Protein AF-A0A9D1BZD0-F1 (afdb_monomer_lite)

Sequence (191 aa):
ASKIAPLILDLYQYIDDYISELQQVVENSIDGKIFTYPEPMKEHFNDQSYVTNLEFLPDQGVLPAKVLRLMVDKLNLQATVFDRLKTVYKQISRADEWTHYKVNLSAGGFSFLSEKSYDLFSRMDIFMGLDEDILICRGQVQSLTKSGNEIFPYRIGVMFELLTVEQQRKITLFEQRRELKDAMLSVALPF

Radius of gyration: 25.01 Å; chains: 1; bounding box: 67×40×68 Å

pLDDT: mean 86.72, std 8.17, range [46.53, 96.25]

Structure (mmCIF, N/CA/C/O backbone):
data_AF-A0A9D1BZD0-F1
#
_entry.id   AF-A0A9D1BZD0-F1
#
loop_
_atom_site.group_PDB
_atom_site.id
_atom_site.type_symbol
_atom_site.label_atom_id
_atom_site.label_alt_id
_atom_site.label_comp_id
_atom_site.label_asym_id
_atom_site.label_entity_id
_atom_site.label_seq_id
_atom_site.pdbx_PDB_ins_code
_atom_site.Cartn_x
_atom_site.Cartn_y
_atom_site.Cartn_z
_atom_site.occupancy
_atom_site.B_iso_or_equiv
_atom_site.auth_seq_id
_atom_site.auth_comp_id
_atom_site.auth_asym_id
_atom_site.auth_atom_id
_atom_site.pdbx_PDB_model_num
ATOM 1 N N . ALA A 1 1 ? -16.761 -13.121 37.594 1.00 49.75 1 ALA A N 1
ATOM 2 C CA . ALA A 1 1 ? -15.838 -11.974 37.725 1.00 49.75 1 ALA A CA 1
ATOM 3 C C . ALA A 1 1 ? -16.224 -10.928 36.685 1.00 49.75 1 ALA A C 1
ATOM 5 O O . ALA A 1 1 ? -16.569 -11.321 35.577 1.00 49.75 1 ALA A O 1
ATOM 6 N N . SER A 1 2 ? -16.255 -9.641 37.043 1.00 59.00 2 SER A N 1
ATOM 7 C CA . SER A 1 2 ? -16.609 -8.562 36.107 1.00 59.00 2 SER A CA 1
ATOM 8 C C . SER A 1 2 ? -15.605 -8.517 34.949 1.00 59.00 2 SER A C 1
ATOM 10 O O . SER A 1 2 ? -14.413 -8.341 35.185 1.00 59.00 2 SER A O 1
ATOM 12 N N . LYS A 1 3 ? -16.078 -8.689 33.709 1.00 78.44 3 LYS A N 1
ATOM 13 C CA . LYS A 1 3 ? -15.263 -8.626 32.480 1.00 78.44 3 LYS A CA 1
ATOM 14 C C . LYS A 1 3 ? -15.066 -7.192 31.954 1.00 78.44 3 LYS A C 1
ATOM 16 O O . LYS A 1 3 ? -14.554 -7.001 30.860 1.00 78.44 3 LYS A O 1
ATOM 21 N N . ILE A 1 4 ? -15.441 -6.183 32.745 1.00 83.38 4 ILE A N 1
ATOM 22 C CA . ILE A 1 4 ? -15.346 -4.764 32.371 1.00 83.38 4 ILE A CA 1
ATOM 23 C C . ILE A 1 4 ? -13.888 -4.298 32.279 1.00 83.38 4 ILE A C 1
ATOM 25 O O . ILE A 1 4 ? -13.544 -3.572 31.357 1.00 83.38 4 ILE A O 1
ATOM 29 N N . ALA A 1 5 ? -13.024 -4.711 33.213 1.00 86.06 5 ALA A N 1
ATOM 30 C CA . ALA A 1 5 ? -11.613 -4.324 33.173 1.00 86.06 5 ALA A CA 1
ATOM 31 C C . ALA A 1 5 ? -10.888 -4.873 31.923 1.00 86.06 5 ALA A C 1
ATOM 33 O O . ALA A 1 5 ? -10.265 -4.068 31.236 1.00 86.06 5 ALA A O 1
ATOM 34 N N . PRO A 1 6 ? -11.027 -6.170 31.565 1.00 88.81 6 PRO A N 1
ATOM 35 C CA . PRO A 1 6 ? -10.557 -6.685 30.278 1.00 88.81 6 PRO A CA 1
ATOM 36 C C . PRO A 1 6 ? -11.089 -5.901 29.073 1.00 88.81 6 PRO A C 1
ATOM 38 O O . PRO A 1 6 ? -10.296 -5.474 28.250 1.00 88.81 6 PRO A O 1
ATOM 41 N N . LEU A 1 7 ? -12.398 -5.607 29.028 1.00 89.75 7 LEU A N 1
ATOM 42 C CA . LEU A 1 7 ? -12.991 -4.820 27.938 1.00 89.75 7 LEU A CA 1
ATOM 43 C C . LEU A 1 7 ? -12.287 -3.472 27.762 1.00 89.75 7 LEU A C 1
ATOM 45 O O . LEU A 1 7 ? -11.947 -3.097 26.645 1.00 89.75 7 LEU A O 1
ATOM 49 N N . ILE A 1 8 ? -12.095 -2.730 28.857 1.00 90.00 8 ILE A N 1
ATOM 50 C CA . ILE A 1 8 ? -11.474 -1.403 28.809 1.00 90.00 8 ILE A CA 1
ATOM 51 C C . ILE A 1 8 ? -10.028 -1.510 28.318 1.00 90.00 8 ILE A C 1
ATOM 53 O O . ILE A 1 8 ? -9.630 -0.724 27.465 1.00 90.00 8 ILE A O 1
ATOM 57 N N . LEU A 1 9 ? -9.259 -2.472 28.835 1.00 91.69 9 LEU A N 1
ATOM 58 C CA . LEU A 1 9 ? -7.870 -2.687 28.422 1.00 91.69 9 LEU A CA 1
ATOM 59 C C . LEU A 1 9 ? -7.773 -3.013 26.929 1.00 91.69 9 LEU A C 1
ATOM 61 O O . LEU A 1 9 ? -7.001 -2.371 26.223 1.00 91.69 9 LEU A O 1
ATOM 65 N N . ASP A 1 10 ? -8.602 -3.935 26.442 1.00 91.50 10 ASP A N 1
ATOM 66 C CA . ASP A 1 10 ? -8.583 -4.336 25.036 1.00 91.50 10 ASP A CA 1
ATOM 67 C C . ASP A 1 10 ? -9.089 -3.217 24.114 1.00 91.50 10 ASP A C 1
ATOM 69 O O . ASP A 1 10 ? -8.589 -3.066 23.002 1.00 91.50 10 ASP A O 1
ATOM 73 N N . LEU A 1 11 ? -10.027 -2.380 24.576 1.00 92.94 11 LEU A N 1
ATOM 74 C CA . LEU A 1 11 ? -10.457 -1.187 23.841 1.00 92.94 11 LEU A CA 1
ATOM 75 C C . LEU A 1 11 ? -9.309 -0.182 23.678 1.00 92.94 11 LEU A C 1
ATOM 77 O O . LEU A 1 11 ? -9.129 0.362 22.590 1.00 92.94 11 LEU A O 1
ATOM 81 N N . TYR A 1 12 ? -8.536 0.068 24.741 1.00 93.81 12 TYR A N 1
ATOM 82 C CA . TYR A 1 12 ? -7.353 0.931 24.663 1.00 93.81 12 TYR A CA 1
ATOM 83 C C . TYR A 1 12 ? -6.297 0.349 23.729 1.00 93.81 12 TYR A C 1
ATOM 85 O O . TYR A 1 12 ? -5.806 1.075 22.872 1.00 93.81 12 TYR A O 1
ATOM 93 N N . GLN A 1 13 ? -6.024 -0.954 23.827 1.00 94.00 13 GLN A N 1
ATOM 94 C CA . GLN A 1 13 ? -5.083 -1.618 22.928 1.00 94.00 13 GLN A CA 1
ATOM 95 C C . GLN A 1 13 ? -5.509 -1.471 21.463 1.00 94.00 13 GLN A C 1
ATOM 97 O O . GLN A 1 13 ? -4.697 -1.105 20.623 1.00 94.00 13 GLN A O 1
ATOM 102 N N . TYR A 1 14 ? -6.796 -1.665 21.158 1.00 93.75 14 TYR A N 1
ATOM 103 C CA . TYR A 1 14 ? -7.327 -1.458 19.808 1.00 93.75 14 TYR A CA 1
ATOM 104 C C . TYR A 1 14 ? -7.108 -0.028 19.299 1.00 93.75 14 TYR A C 1
ATOM 106 O O . TYR A 1 14 ? -6.782 0.174 18.129 1.00 93.75 14 TYR A O 1
ATOM 114 N N . ILE A 1 15 ? -7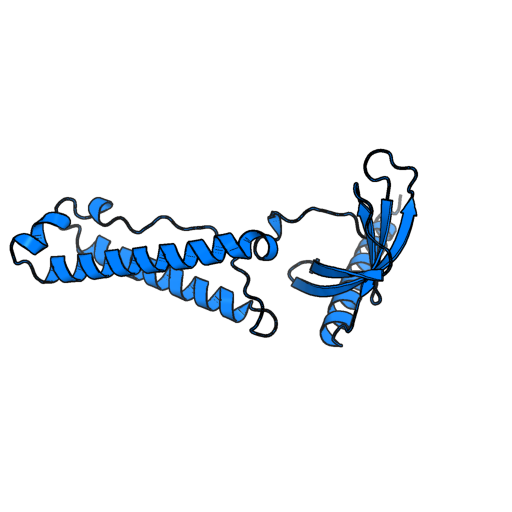.306 0.973 20.161 1.00 93.88 15 ILE A N 1
ATOM 115 C CA . ILE A 1 15 ? -7.075 2.380 19.816 1.00 93.88 15 ILE A CA 1
ATOM 116 C C . ILE A 1 15 ? -5.590 2.619 19.536 1.00 93.88 15 ILE A C 1
ATOM 118 O O . ILE A 1 15 ? -5.265 3.217 18.510 1.00 93.88 15 ILE A O 1
ATOM 122 N N . ASP A 1 16 ? -4.708 2.136 20.409 1.00 95.31 16 ASP A N 1
ATOM 123 C CA . ASP A 1 16 ? -3.259 2.275 20.253 1.00 95.31 16 ASP A CA 1
ATOM 124 C C . ASP A 1 16 ? -2.779 1.600 18.964 1.00 95.31 16 ASP A C 1
ATOM 126 O O . ASP A 1 16 ? -2.041 2.207 18.192 1.00 95.31 16 ASP A O 1
ATOM 130 N N . ASP A 1 17 ? -3.298 0.413 18.650 1.00 93.38 17 ASP A N 1
ATOM 131 C CA . ASP A 1 17 ? -2.982 -0.310 17.420 1.00 93.38 17 ASP A CA 1
ATOM 132 C C . ASP A 1 17 ? -3.390 0.473 16.158 1.00 93.38 17 ASP A C 1
ATOM 134 O O . ASP A 1 17 ? -2.675 0.443 15.154 1.00 93.38 17 ASP A O 1
ATOM 138 N N . TYR A 1 18 ? -4.537 1.167 16.169 1.00 93.81 18 TYR A N 1
ATOM 139 C CA . TYR A 1 18 ? -4.934 2.046 15.059 1.00 93.81 18 TYR A CA 1
ATOM 140 C C . TYR A 1 18 ? -4.072 3.309 14.985 1.00 93.81 18 TYR A C 1
ATOM 142 O O . TYR A 1 18 ? -3.758 3.768 13.886 1.00 93.81 18 TYR A O 1
ATOM 150 N N . ILE A 1 19 ? -3.686 3.883 16.127 1.00 93.38 19 ILE A N 1
ATOM 151 C CA . ILE A 1 19 ? -2.806 5.058 16.173 1.00 93.38 19 ILE A CA 1
ATOM 152 C C . ILE A 1 19 ? -1.431 4.708 15.604 1.00 93.38 19 ILE A C 1
ATOM 154 O O . ILE A 1 19 ? -0.940 5.437 14.742 1.00 93.38 19 ILE A O 1
ATOM 158 N N . SER A 1 20 ? -0.836 3.595 16.037 1.00 93.75 20 SER A N 1
ATOM 159 C CA . SER A 1 20 ? 0.455 3.125 15.530 1.00 93.75 20 SER A CA 1
ATOM 160 C C . SER A 1 20 ? 0.407 2.864 14.030 1.00 93.75 20 SER A C 1
ATOM 162 O O . SER A 1 20 ? 1.307 3.274 13.302 1.00 93.75 20 SER A O 1
ATOM 164 N N . GLU A 1 21 ? -0.674 2.259 13.539 1.00 92.69 21 GLU A N 1
ATOM 165 C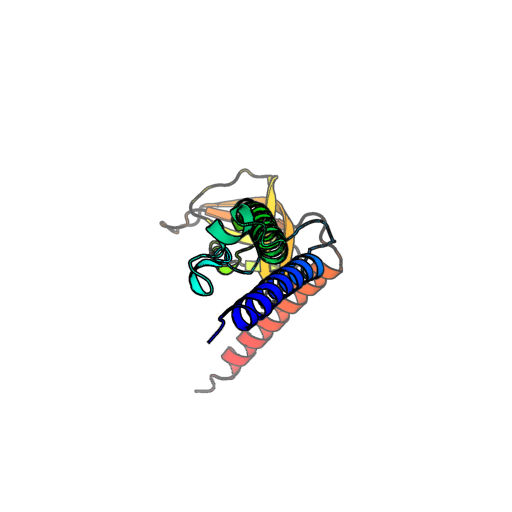 CA . GLU A 1 21 ? -0.834 2.031 12.107 1.00 92.69 21 GLU A CA 1
ATOM 166 C C . GLU A 1 21 ? -0.959 3.345 11.318 1.00 92.69 21 GLU A C 1
ATOM 168 O O . GLU A 1 21 ? -0.321 3.520 10.282 1.00 92.69 21 GLU A O 1
ATOM 173 N N . LEU A 1 22 ? -1.733 4.316 11.812 1.00 91.56 22 LEU A N 1
ATOM 174 C CA . LEU A 1 22 ? -1.834 5.635 11.181 1.00 91.56 22 LEU A CA 1
ATOM 175 C C . LEU A 1 22 ? -0.493 6.375 11.170 1.00 91.56 22 LEU A C 1
ATOM 177 O O . LEU A 1 22 ? -0.173 7.038 10.184 1.00 91.56 22 LEU A O 1
ATOM 181 N N . GLN A 1 23 ? 0.294 6.257 12.241 1.00 90.88 23 GLN A N 1
ATOM 182 C CA . GLN A 1 23 ? 1.650 6.800 12.294 1.00 90.88 23 GLN A CA 1
ATOM 183 C C . GLN A 1 23 ? 2.532 6.153 11.228 1.00 90.88 23 GLN A C 1
ATOM 185 O O . GLN A 1 23 ? 3.150 6.876 10.454 1.00 90.88 23 GLN A O 1
ATOM 190 N N . GLN A 1 24 ? 2.494 4.826 11.096 1.00 87.88 24 GLN A N 1
ATOM 191 C CA . GLN A 1 24 ? 3.224 4.098 10.058 1.00 87.88 24 GLN A CA 1
ATOM 192 C C . GLN A 1 24 ? 2.811 4.535 8.643 1.00 87.88 24 GLN A C 1
ATOM 194 O O . GLN A 1 24 ? 3.670 4.727 7.786 1.00 87.88 24 GLN A O 1
ATOM 199 N N . VAL A 1 25 ? 1.515 4.745 8.386 1.00 88.75 25 VAL A N 1
ATOM 200 C CA . VAL A 1 25 ? 1.014 5.257 7.093 1.00 88.75 25 VAL A CA 1
ATOM 201 C C . VAL A 1 25 ? 1.577 6.648 6.782 1.00 88.75 25 VAL A C 1
ATOM 203 O O . VAL A 1 25 ? 1.887 6.948 5.629 1.00 88.75 25 VAL A O 1
ATOM 206 N N . VAL A 1 26 ? 1.709 7.510 7.794 1.00 87.00 26 VAL A N 1
ATOM 207 C CA . VAL A 1 26 ? 2.276 8.858 7.639 1.00 87.00 26 VAL A CA 1
ATOM 208 C C . VAL A 1 26 ? 3.794 8.807 7.466 1.00 87.00 26 VAL A C 1
ATOM 210 O O . VAL A 1 26 ? 4.320 9.467 6.572 1.00 87.00 26 VAL A O 1
ATOM 213 N N . GLU A 1 27 ? 4.497 8.021 8.277 1.00 82.88 27 GLU A N 1
ATOM 214 C CA . GLU A 1 27 ? 5.956 7.864 8.222 1.00 82.88 27 GLU A CA 1
ATOM 215 C C . GLU A 1 27 ? 6.414 7.246 6.899 1.00 82.88 27 GLU A C 1
ATOM 217 O O . GLU A 1 27 ? 7.378 7.717 6.299 1.00 82.88 27 GLU A O 1
ATOM 222 N N . ASN A 1 28 ? 5.668 6.260 6.400 1.00 77.56 28 ASN A N 1
ATOM 223 C CA . ASN A 1 28 ? 5.930 5.606 5.119 1.00 77.56 28 ASN A CA 1
ATOM 224 C C . ASN A 1 28 ? 5.258 6.317 3.939 1.00 77.56 28 ASN A C 1
ATOM 226 O O . ASN A 1 28 ? 5.244 5.796 2.819 1.00 77.56 28 ASN A O 1
ATOM 230 N N . SER A 1 29 ? 4.672 7.496 4.166 1.00 82.81 29 SER A N 1
ATOM 231 C CA . SER A 1 29 ? 4.112 8.280 3.074 1.00 82.81 29 SER A CA 1
ATOM 232 C C . SER A 1 29 ? 5.228 8.797 2.171 1.00 82.81 29 SER A C 1
ATOM 234 O O . SER A 1 29 ? 6.261 9.296 2.616 1.00 82.81 29 SER A O 1
ATOM 236 N N . ILE A 1 30 ? 5.008 8.703 0.866 1.00 73.88 30 ILE A N 1
ATOM 237 C CA . ILE A 1 30 ? 5.985 9.144 -0.123 1.00 73.88 30 ILE A CA 1
ATOM 238 C C . ILE A 1 30 ? 5.713 10.618 -0.424 1.00 73.88 30 ILE A C 1
ATOM 240 O O . ILE A 1 30 ? 4.613 10.999 -0.847 1.00 73.88 30 ILE A O 1
ATOM 244 N N . ASP A 1 31 ? 6.711 11.453 -0.118 1.00 71.88 31 ASP A N 1
ATOM 245 C CA . ASP A 1 31 ? 6.683 12.920 -0.188 1.00 71.88 31 ASP A CA 1
ATOM 246 C C . ASP A 1 31 ? 5.508 13.580 0.566 1.00 71.88 31 ASP A C 1
ATOM 248 O O . ASP A 1 31 ? 5.085 14.688 0.219 1.00 71.88 31 ASP A O 1
ATOM 252 N N . GLY A 1 32 ? 4.924 12.897 1.561 1.00 73.69 32 GLY A N 1
ATOM 253 C CA . GLY A 1 32 ? 3.730 13.367 2.279 1.00 73.69 32 GLY A CA 1
ATOM 254 C C . GLY A 1 32 ? 2.462 13.445 1.418 1.00 73.69 32 GLY A C 1
ATOM 255 O O . GLY A 1 32 ? 1.501 14.118 1.795 1.00 73.69 32 GLY A O 1
ATOM 256 N N . LYS A 1 33 ? 2.466 12.821 0.233 1.00 77.75 33 LYS A N 1
ATOM 257 C CA . LYS A 1 33 ? 1.386 12.923 -0.766 1.00 77.75 33 LYS A CA 1
ATOM 258 C C . LYS A 1 33 ? 0.781 11.581 -1.134 1.00 77.75 33 LYS A C 1
ATOM 260 O O . LYS A 1 33 ? -0.401 11.526 -1.464 1.00 77.75 33 LYS A O 1
ATOM 265 N N . ILE A 1 34 ? 1.586 10.523 -1.118 1.00 80.56 34 ILE A N 1
ATOM 266 C CA . ILE A 1 34 ? 1.138 9.175 -1.454 1.00 80.56 34 ILE A CA 1
ATOM 267 C C . ILE A 1 34 ? 1.182 8.342 -0.183 1.00 80.56 34 ILE A C 1
ATOM 269 O O . ILE A 1 34 ? 2.251 8.094 0.367 1.00 80.56 34 ILE A O 1
ATOM 273 N N . PHE A 1 35 ? 0.006 7.928 0.271 1.00 85.69 35 PHE A N 1
ATOM 274 C CA . PHE A 1 35 ? -0.159 7.114 1.465 1.00 85.69 35 PHE A CA 1
ATOM 275 C C . PHE A 1 35 ? -0.327 5.658 1.057 1.00 85.69 35 PHE A C 1
ATOM 277 O O . PHE A 1 35 ? -1.151 5.340 0.195 1.00 85.69 35 PHE A O 1
ATOM 284 N N . THR A 1 36 ? 0.465 4.789 1.673 1.00 83.62 36 THR A N 1
ATOM 285 C CA . THR A 1 36 ? 0.345 3.341 1.527 1.00 83.62 36 THR A CA 1
ATOM 286 C C . THR A 1 36 ? -0.184 2.763 2.832 1.00 83.62 36 THR A C 1
ATOM 288 O O . THR A 1 36 ? 0.186 3.210 3.914 1.00 83.62 36 THR A O 1
ATOM 291 N N . TYR A 1 37 ? -1.092 1.799 2.722 1.00 88.69 37 TYR A N 1
ATOM 292 C CA . TYR A 1 37 ? -1.752 1.134 3.843 1.00 88.69 37 TYR A CA 1
ATOM 293 C C . TYR A 1 37 ? -1.350 -0.349 3.858 1.00 88.69 37 TYR A C 1
ATOM 295 O O . TYR A 1 37 ? -2.053 -1.170 3.260 1.00 88.69 37 TYR A O 1
ATOM 303 N N . PRO A 1 38 ? -0.190 -0.689 4.448 1.00 77.19 38 PRO A N 1
ATOM 304 C CA . PRO A 1 38 ? 0.393 -2.026 4.328 1.00 77.19 38 PRO A CA 1
ATOM 305 C C . PRO A 1 38 ? -0.335 -3.079 5.174 1.00 77.19 38 PRO A C 1
ATOM 307 O O . PRO A 1 38 ? -0.387 -4.246 4.792 1.00 77.19 38 PRO A O 1
ATOM 310 N N . GLU A 1 39 ? -0.916 -2.676 6.305 1.00 85.44 39 GLU A N 1
ATOM 311 C CA . GLU A 1 39 ? -1.545 -3.599 7.247 1.00 85.44 39 GLU A CA 1
ATOM 312 C C . GLU A 1 39 ? -2.936 -4.061 6.773 1.00 85.44 39 GLU A C 1
ATOM 314 O O . GLU A 1 39 ? -3.739 -3.250 6.279 1.00 85.44 39 GLU A O 1
ATOM 319 N N . PRO A 1 40 ? -3.285 -5.348 6.969 1.00 84.81 40 PRO A N 1
ATOM 320 C CA . PRO A 1 40 ? -4.596 -5.873 6.612 1.00 84.81 40 PRO A CA 1
ATOM 321 C C . PRO A 1 40 ? -5.722 -5.201 7.412 1.00 84.81 40 PRO A C 1
ATOM 323 O O . PRO A 1 40 ? -5.510 -4.540 8.430 1.00 84.81 40 PRO A O 1
ATOM 326 N N . MET A 1 41 ? -6.957 -5.356 6.935 1.00 88.06 41 MET A N 1
ATOM 327 C CA . MET A 1 41 ? -8.139 -4.896 7.671 1.00 88.06 41 MET A CA 1
ATOM 328 C C . MET A 1 41 ? -8.253 -5.663 8.990 1.00 88.06 41 MET A C 1
ATOM 330 O O . MET A 1 41 ? -8.086 -6.885 9.013 1.00 88.06 41 MET A O 1
ATOM 334 N N . LYS A 1 42 ? -8.534 -4.939 10.072 1.00 88.06 42 LYS A N 1
ATOM 335 C CA . LYS A 1 42 ? -8.765 -5.518 11.399 1.00 88.06 42 LYS A CA 1
ATOM 336 C C . LYS A 1 42 ? -10.258 -5.756 11.583 1.00 88.06 42 LYS A C 1
ATOM 338 O O . LYS A 1 42 ? -11.084 -5.067 10.990 1.00 88.06 42 LYS A O 1
ATOM 343 N N . GLU A 1 43 ? -10.616 -6.733 12.408 1.00 89.88 43 GLU A N 1
ATOM 344 C CA . GLU A 1 43 ? -12.016 -6.903 12.791 1.00 89.88 43 GLU A CA 1
ATOM 345 C C . GLU A 1 43 ? -12.489 -5.700 13.617 1.00 89.88 43 GLU A C 1
ATOM 347 O O . GLU A 1 43 ? -11.714 -5.053 14.322 1.00 89.88 43 GLU A O 1
ATOM 352 N N . HIS A 1 44 ? -13.778 -5.379 13.530 1.00 91.19 44 HIS A N 1
ATOM 353 C CA . HIS A 1 44 ? -14.363 -4.360 14.392 1.00 91.19 44 HIS A CA 1
ATOM 354 C C . HIS A 1 44 ? -14.354 -4.818 15.852 1.00 91.19 44 HIS A C 1
ATOM 356 O O . HIS A 1 44 ? -14.579 -5.993 16.154 1.00 91.19 44 HIS A O 1
ATOM 362 N N . PHE A 1 45 ? -14.156 -3.870 16.768 1.00 92.25 45 PHE A N 1
ATOM 363 C CA . PHE A 1 45 ? -14.177 -4.165 18.191 1.00 92.25 45 PHE A CA 1
ATOM 364 C C . PHE A 1 45 ? -15.576 -4.637 18.603 1.00 92.25 45 PHE A C 1
ATOM 366 O O . PHE A 1 45 ? -16.567 -3.940 18.365 1.00 92.25 45 PHE A O 1
ATOM 373 N N . ASN A 1 46 ? -15.647 -5.811 19.232 1.00 89.88 46 ASN A N 1
ATOM 374 C CA . ASN A 1 46 ? -16.890 -6.421 19.690 1.00 89.88 46 ASN A CA 1
ATOM 375 C C . ASN A 1 46 ? -16.928 -6.487 21.222 1.00 89.88 46 ASN A C 1
ATOM 377 O O . ASN A 1 46 ? -16.375 -7.400 21.844 1.00 89.88 46 ASN A O 1
ATOM 381 N N . ASP A 1 47 ? -17.632 -5.539 21.831 1.00 86.94 47 ASP A N 1
ATOM 382 C CA . ASP A 1 47 ? -17.831 -5.433 23.275 1.00 86.94 47 ASP A CA 1
ATOM 383 C C . ASP A 1 47 ? -18.604 -6.624 23.870 1.00 86.94 47 ASP A C 1
ATOM 385 O O . ASP A 1 47 ? -18.361 -7.004 25.022 1.00 86.94 47 ASP A O 1
ATOM 389 N N . GLN A 1 48 ? -19.463 -7.280 23.079 1.00 86.75 48 GLN A N 1
ATOM 390 C CA . GLN A 1 48 ? -20.260 -8.433 23.520 1.00 86.75 48 GLN A CA 1
ATOM 391 C C . GLN A 1 48 ? -19.403 -9.665 23.838 1.00 86.75 48 GLN A C 1
ATOM 393 O O . GLN A 1 48 ? -19.824 -10.527 24.612 1.00 86.75 48 GLN A O 1
ATOM 398 N N . SER A 1 49 ? -18.180 -9.738 23.299 1.00 85.81 49 SER A N 1
ATOM 399 C CA . SER A 1 49 ? -17.218 -10.796 23.643 1.00 85.81 49 SER A CA 1
ATOM 400 C C . SER A 1 49 ? -16.765 -10.724 25.115 1.00 85.81 49 SER A C 1
ATOM 402 O O . SER A 1 49 ? -16.393 -11.738 25.722 1.00 85.81 49 SER A O 1
ATOM 404 N N . TYR A 1 50 ? -16.900 -9.546 25.735 1.00 86.00 50 TYR A N 1
ATOM 405 C CA . TYR A 1 50 ? -16.573 -9.296 27.135 1.00 86.00 50 TYR A CA 1
ATOM 406 C C . TYR A 1 50 ? -17.823 -9.162 28.004 1.00 86.00 50 TYR A C 1
ATOM 408 O O . TYR A 1 50 ? -17.932 -9.837 29.030 1.00 86.00 50 TYR A O 1
ATOM 416 N N . VAL A 1 51 ? -18.764 -8.295 27.623 1.00 84.50 51 VAL A N 1
ATOM 417 C CA . VAL A 1 51 ? -19.933 -7.943 28.440 1.00 84.50 51 VAL A CA 1
ATOM 418 C C . VAL A 1 51 ? -21.200 -8.070 27.597 1.00 84.50 51 VAL A C 1
ATOM 420 O O . VAL A 1 51 ? -21.554 -7.182 26.832 1.00 84.50 51 VAL A O 1
ATOM 423 N N . THR A 1 52 ? -21.925 -9.174 27.775 1.00 84.19 52 THR A N 1
ATOM 424 C CA . THR A 1 52 ? -23.075 -9.539 26.929 1.00 84.19 52 THR A CA 1
ATOM 425 C C . THR A 1 52 ? -24.297 -8.641 27.102 1.00 84.19 52 THR A C 1
ATOM 427 O O . THR A 1 52 ? -25.174 -8.640 26.251 1.00 84.19 52 THR A O 1
ATOM 430 N N . ASN A 1 53 ? -24.398 -7.905 28.211 1.00 83.31 53 ASN A N 1
ATOM 431 C CA . ASN A 1 53 ? -25.536 -7.036 28.508 1.00 83.31 53 ASN A CA 1
ATOM 432 C C . ASN A 1 53 ? -25.208 -5.543 28.389 1.00 83.31 53 ASN A C 1
ATOM 434 O O . ASN A 1 53 ? -26.042 -4.722 28.777 1.00 83.31 53 ASN A O 1
ATOM 438 N N . LEU A 1 54 ? -24.020 -5.180 27.884 1.00 83.50 54 LEU A N 1
ATOM 439 C CA . LEU A 1 54 ? -23.600 -3.779 27.794 1.00 83.50 54 LEU A CA 1
ATOM 440 C C . LEU A 1 54 ? -24.573 -2.945 26.957 1.00 83.50 54 LEU A C 1
ATOM 442 O O . LEU A 1 54 ? -24.752 -1.760 27.216 1.00 83.50 54 LEU A O 1
ATOM 446 N N . GLU A 1 55 ? -25.268 -3.577 26.016 1.00 84.50 55 GLU A N 1
ATOM 447 C CA . GLU A 1 55 ? -26.264 -2.921 25.184 1.00 84.50 55 GLU A CA 1
ATOM 448 C C . GLU A 1 55 ? -27.519 -2.450 25.940 1.00 84.50 55 GLU A C 1
ATOM 450 O O . GLU A 1 55 ? -28.123 -1.459 25.539 1.00 84.50 55 GLU A O 1
ATOM 455 N N . PHE A 1 56 ? -27.888 -3.095 27.050 1.00 87.25 56 PHE A N 1
ATOM 456 C CA . PHE A 1 56 ? -29.119 -2.784 27.796 1.00 87.25 56 PHE A CA 1
ATOM 457 C C . PHE A 1 56 ? -28.884 -1.857 28.994 1.00 87.25 56 PHE A C 1
ATOM 459 O O . PHE A 1 56 ? -29.799 -1.185 29.466 1.00 87.25 56 PHE A O 1
ATOM 466 N N . LEU A 1 57 ? -27.652 -1.812 29.508 1.00 85.12 57 LEU A N 1
ATOM 467 C CA . LEU A 1 57 ? -27.278 -0.988 30.661 1.00 85.12 57 LEU A CA 1
ATOM 468 C C . LEU A 1 57 ? -27.481 0.534 30.453 1.00 85.12 57 LEU A C 1
ATOM 470 O O . LEU A 1 57 ? -27.866 1.205 31.415 1.00 85.12 57 LEU A O 1
ATOM 474 N N . PRO A 1 58 ? -27.280 1.111 29.248 1.00 85.00 58 PRO A N 1
ATOM 475 C CA . PRO A 1 58 ?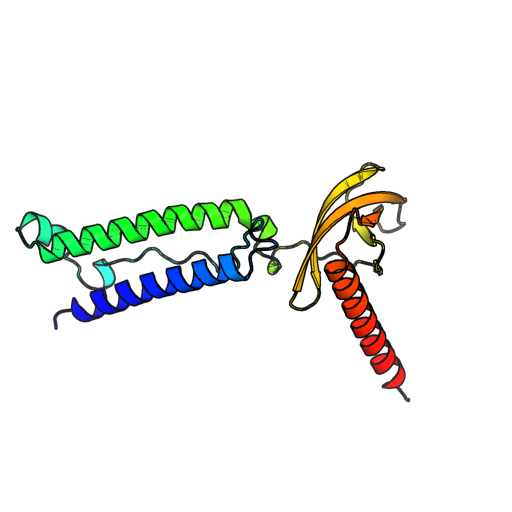 -27.565 2.521 28.985 1.00 85.00 58 PRO A CA 1
ATOM 476 C C . PRO A 1 58 ? -29.026 2.901 29.248 1.00 85.00 58 PRO A C 1
ATOM 478 O O . PRO A 1 58 ? -29.280 3.937 29.863 1.00 85.00 58 PRO A O 1
ATOM 481 N N . ASP A 1 59 ? -29.969 2.044 28.845 1.00 85.88 59 ASP A N 1
ATOM 482 C CA . ASP A 1 59 ? -31.412 2.273 29.008 1.00 85.88 59 ASP A CA 1
ATOM 483 C C . ASP A 1 59 ? -31.856 2.141 30.472 1.00 85.88 59 ASP A C 1
ATOM 485 O O . ASP A 1 59 ? -32.874 2.692 30.883 1.00 85.88 59 ASP A O 1
ATOM 489 N N . GLN A 1 60 ? -31.040 1.473 31.290 1.00 87.62 60 GLN A N 1
ATOM 490 C CA . GLN A 1 60 ? -31.204 1.373 32.741 1.00 87.62 60 GLN A CA 1
ATOM 491 C C . GLN A 1 60 ? -30.574 2.557 33.499 1.00 87.62 60 GLN A C 1
ATOM 493 O O . GLN A 1 60 ? -30.517 2.549 34.728 1.00 87.62 60 GLN A O 1
ATOM 498 N N . GLY A 1 61 ? -30.083 3.580 32.790 1.00 86.44 61 GLY A N 1
ATOM 499 C CA . GLY A 1 61 ? -29.487 4.777 33.390 1.00 86.44 61 GLY A CA 1
ATOM 500 C C . GLY A 1 61 ? -28.030 4.609 33.831 1.00 86.44 61 GLY A C 1
ATOM 501 O O . GLY A 1 61 ? -27.486 5.487 34.503 1.00 86.44 61 GLY A O 1
ATOM 502 N N . VAL A 1 62 ? -27.360 3.517 33.443 1.00 89.06 62 VAL A N 1
ATOM 503 C CA . VAL A 1 62 ? -25.945 3.295 33.766 1.00 89.06 62 VAL A CA 1
ATOM 504 C C . VAL A 1 62 ? -25.072 4.140 32.833 1.00 89.06 62 VAL A C 1
ATOM 506 O O . VAL A 1 62 ? -24.648 3.703 31.762 1.00 89.06 62 VAL A O 1
ATOM 509 N N . LEU A 1 63 ? -24.787 5.379 33.249 1.00 86.94 63 LEU A N 1
ATOM 510 C CA . LEU A 1 63 ? -24.011 6.350 32.465 1.00 86.94 63 LEU A CA 1
ATOM 511 C C . LEU A 1 63 ? -22.658 5.817 31.955 1.00 86.94 63 LEU A C 1
ATOM 513 O O . LEU A 1 63 ? -22.377 6.018 30.773 1.00 86.94 63 LEU A O 1
ATOM 517 N N . PRO A 1 64 ? -21.837 5.105 32.757 1.00 87.38 64 PRO A N 1
ATOM 518 C CA . PRO A 1 64 ? -20.574 4.559 32.259 1.00 87.38 64 PRO A CA 1
ATOM 519 C C . PRO A 1 64 ? -20.753 3.587 31.087 1.00 87.38 64 PRO A C 1
ATOM 521 O O . PRO A 1 64 ? -19.967 3.622 30.146 1.00 87.38 64 PRO A O 1
ATOM 524 N N . ALA A 1 65 ? -21.815 2.773 31.095 1.00 87.56 65 ALA A N 1
ATOM 525 C CA . ALA A 1 65 ? -22.111 1.855 29.996 1.00 87.56 65 ALA A CA 1
ATOM 526 C C . ALA A 1 65 ? -22.485 2.611 28.713 1.00 87.56 65 ALA A C 1
ATOM 528 O O . ALA A 1 65 ? -22.045 2.242 27.627 1.00 87.56 65 ALA A O 1
ATOM 529 N N . LYS A 1 66 ? -23.236 3.714 28.840 1.00 88.81 66 LYS A N 1
ATOM 530 C CA . LYS A 1 66 ? -23.568 4.589 27.707 1.00 88.81 66 LYS A CA 1
ATOM 531 C C . LYS A 1 66 ? -22.319 5.213 27.084 1.00 88.81 66 LYS A C 1
ATOM 533 O O . LYS A 1 66 ? -22.199 5.238 25.864 1.00 88.81 66 LYS A O 1
ATOM 538 N N . VAL A 1 67 ? -21.398 5.709 27.912 1.00 90.44 67 VAL A N 1
ATOM 539 C CA . VAL A 1 67 ? -20.128 6.285 27.438 1.00 90.44 67 VAL A CA 1
ATOM 540 C C . VAL A 1 67 ? -19.291 5.225 26.729 1.00 90.44 67 VAL A C 1
ATOM 542 O O . VAL A 1 67 ? -18.839 5.463 25.614 1.00 90.44 67 VAL A O 1
ATOM 545 N N . LEU A 1 68 ? -19.141 4.048 27.340 1.00 90.06 68 LEU A N 1
ATOM 546 C CA . LEU A 1 68 ? -18.370 2.944 26.775 1.00 90.06 68 LEU A CA 1
ATOM 547 C C . LEU A 1 68 ? -18.912 2.523 25.402 1.00 90.06 68 LEU A C 1
ATOM 549 O O . LEU A 1 68 ? -18.147 2.401 24.450 1.00 90.06 68 LEU A O 1
ATOM 553 N N . ARG A 1 69 ? -20.237 2.389 25.275 1.00 89.94 69 ARG A N 1
ATOM 554 C CA . ARG A 1 69 ? -20.885 2.047 24.003 1.00 89.94 69 ARG A CA 1
ATOM 555 C C . ARG A 1 69 ? -20.638 3.104 22.928 1.00 89.94 69 ARG A C 1
ATOM 557 O O . ARG A 1 69 ? -20.231 2.763 21.828 1.00 89.94 69 ARG A O 1
ATOM 564 N N . LEU A 1 70 ? -20.782 4.387 23.267 1.00 92.12 70 LEU A N 1
ATOM 565 C CA . LEU A 1 70 ? -20.486 5.478 22.332 1.00 92.12 70 LEU A CA 1
ATOM 566 C C . LEU A 1 70 ? -19.016 5.496 21.887 1.00 92.12 70 LEU A C 1
ATOM 568 O O . LEU A 1 70 ? -18.730 5.871 20.751 1.00 92.12 70 LEU A O 1
ATOM 572 N N . MET A 1 71 ? -18.083 5.112 22.763 1.00 93.38 71 MET A N 1
ATOM 573 C CA . MET A 1 71 ? -16.671 4.981 22.396 1.00 93.38 71 MET A CA 1
ATOM 574 C C . MET A 1 71 ? -16.453 3.838 21.404 1.00 93.38 71 MET A C 1
ATOM 576 O O . MET A 1 71 ? -15.786 4.055 20.395 1.00 93.38 71 MET A O 1
ATOM 580 N N . VAL A 1 72 ? -17.050 2.667 21.651 1.00 93.25 72 VAL A N 1
ATOM 581 C CA . VAL A 1 72 ? -16.997 1.513 20.735 1.00 93.25 72 VAL A CA 1
ATOM 582 C C . VAL A 1 72 ? -17.620 1.860 19.382 1.00 93.25 72 VAL A C 1
ATOM 584 O O . VAL A 1 72 ? -16.990 1.654 18.348 1.00 93.25 72 VAL A O 1
ATOM 587 N N . ASP A 1 73 ? -18.809 2.469 19.376 1.00 93.44 73 ASP A N 1
ATOM 588 C CA . ASP A 1 73 ? -19.498 2.887 18.151 1.00 93.44 73 ASP A CA 1
ATOM 589 C C . ASP A 1 73 ? -18.645 3.871 17.339 1.00 93.44 73 ASP A C 1
ATOM 591 O O . ASP A 1 73 ? -18.505 3.741 16.121 1.00 93.44 73 ASP A O 1
ATOM 595 N N . LYS A 1 74 ? -18.032 4.853 18.014 1.00 94.94 74 LYS A N 1
ATOM 596 C CA . LYS A 1 74 ? -17.161 5.837 17.367 1.00 94.94 74 LYS A CA 1
ATOM 597 C C . LYS A 1 74 ? -15.890 5.196 16.812 1.00 94.94 74 LYS A C 1
ATOM 599 O O . LYS A 1 74 ? -15.506 5.533 15.693 1.00 94.94 74 LYS A O 1
ATOM 604 N N . LEU A 1 75 ? -15.261 4.290 17.562 1.00 95.06 75 LEU A N 1
ATOM 605 C CA . LEU A 1 75 ? -14.080 3.551 17.116 1.00 95.06 75 LEU A CA 1
ATOM 606 C C . LEU A 1 75 ? -14.399 2.731 15.864 1.00 95.06 75 LEU A C 1
ATOM 608 O O . LEU A 1 75 ? -13.713 2.860 14.855 1.00 95.06 75 LEU A O 1
ATOM 612 N N . ASN A 1 76 ? -15.480 1.953 15.893 1.00 94.94 76 ASN A N 1
ATOM 613 C CA . ASN A 1 76 ? -15.886 1.114 14.766 1.00 94.94 76 ASN A CA 1
ATOM 614 C C . ASN A 1 76 ? -16.286 1.947 13.537 1.00 94.94 76 ASN A C 1
ATOM 616 O O . ASN A 1 76 ? -15.974 1.577 12.405 1.00 94.94 76 ASN A O 1
ATOM 620 N N . LEU A 1 77 ? -16.909 3.114 13.738 1.00 95.25 77 LEU A N 1
ATOM 621 C CA . LEU A 1 77 ? -17.177 4.054 12.649 1.00 95.25 77 LEU A CA 1
ATOM 622 C C . LEU A 1 77 ? -15.877 4.562 12.006 1.00 95.25 77 LEU A C 1
ATOM 624 O O . LEU A 1 77 ? -15.783 4.640 10.780 1.00 95.25 77 LEU A O 1
ATOM 628 N N . GLN A 1 78 ? -14.875 4.906 12.818 1.00 94.19 78 GLN A N 1
ATOM 629 C CA . GLN A 1 78 ? -13.565 5.337 12.327 1.00 94.19 78 GLN A CA 1
ATOM 630 C C . GLN A 1 78 ? -12.828 4.201 11.608 1.00 94.19 78 GLN A C 1
ATOM 632 O O . GLN A 1 78 ? -12.305 4.435 10.519 1.00 94.19 78 GLN A O 1
ATOM 637 N N . ALA A 1 79 ? -12.867 2.980 12.149 1.00 93.38 79 ALA A N 1
ATOM 638 C CA . ALA A 1 79 ? -12.324 1.782 11.512 1.00 93.38 79 ALA A CA 1
ATOM 639 C C . ALA A 1 79 ? -12.938 1.558 10.122 1.00 93.38 79 ALA A C 1
ATOM 641 O O . ALA A 1 79 ? -12.214 1.430 9.142 1.00 93.38 79 ALA A O 1
ATOM 642 N N . THR A 1 80 ? -14.265 1.677 9.994 1.00 94.69 80 THR A N 1
ATOM 643 C CA . THR A 1 80 ? -14.950 1.572 8.694 1.00 94.69 80 THR A CA 1
ATOM 644 C C . THR A 1 80 ? -14.457 2.615 7.683 1.00 94.69 80 THR A C 1
ATOM 646 O O . THR A 1 80 ? -14.312 2.320 6.495 1.00 94.69 80 THR A O 1
ATOM 649 N N . VAL A 1 81 ? -14.224 3.860 8.112 1.00 93.38 81 VAL A N 1
ATOM 650 C CA . VAL A 1 81 ? -13.675 4.903 7.226 1.00 93.38 81 VAL A CA 1
ATOM 651 C C . VAL A 1 81 ? -12.246 4.560 6.812 1.00 93.38 81 VAL A C 1
ATOM 653 O O . VAL A 1 81 ? -11.897 4.709 5.641 1.00 93.38 81 VAL A O 1
ATOM 656 N N . PHE A 1 82 ? -11.438 4.075 7.749 1.00 93.25 82 PHE A N 1
ATOM 657 C CA . PHE A 1 82 ? -10.062 3.683 7.492 1.00 93.25 82 PHE A CA 1
ATOM 658 C C . PHE A 1 82 ? -9.977 2.491 6.529 1.00 93.25 82 PHE A C 1
ATOM 660 O O . PHE A 1 82 ? -9.268 2.570 5.530 1.00 93.25 82 PHE A O 1
ATOM 667 N N . ASP A 1 83 ? -10.798 1.457 6.712 1.00 93.06 83 ASP A N 1
ATOM 668 C CA . ASP A 1 83 ? -10.873 0.305 5.806 1.00 93.06 83 ASP A CA 1
ATOM 669 C C . ASP A 1 83 ? -11.307 0.690 4.388 1.00 93.06 83 ASP A C 1
ATOM 671 O O . ASP A 1 83 ? -10.825 0.127 3.398 1.00 93.06 83 ASP A O 1
ATOM 675 N N . ARG A 1 84 ? -12.178 1.699 4.245 1.00 91.88 84 ARG A N 1
ATOM 676 C CA . ARG A 1 84 ? -12.503 2.259 2.923 1.00 91.88 84 ARG A CA 1
ATOM 677 C C . ARG A 1 84 ? -11.275 2.875 2.261 1.00 91.88 84 ARG A C 1
ATOM 679 O O . ARG A 1 84 ? -11.078 2.650 1.069 1.00 91.88 84 ARG A O 1
ATOM 686 N N . LEU A 1 85 ? -10.442 3.603 3.007 1.00 90.75 85 LEU A N 1
ATOM 687 C CA . LEU A 1 85 ? -9.180 4.132 2.480 1.00 90.75 85 LEU A CA 1
ATOM 688 C C . LEU A 1 85 ? -8.247 2.991 2.067 1.00 90.75 85 LEU A C 1
ATOM 690 O O . LEU A 1 85 ? -7.790 2.979 0.924 1.00 90.75 85 LEU A O 1
ATOM 694 N N . LYS A 1 86 ? -8.062 1.977 2.923 1.00 91.31 86 LYS A N 1
ATOM 695 C CA . LYS A 1 86 ? -7.270 0.781 2.586 1.00 91.31 86 LYS A CA 1
ATOM 696 C C . LYS A 1 86 ? -7.750 0.115 1.299 1.00 91.31 86 LYS A C 1
ATOM 698 O O . LYS A 1 86 ? -6.948 -0.261 0.452 1.00 91.31 86 LYS A O 1
ATOM 703 N N . THR A 1 87 ? -9.067 0.006 1.125 1.00 89.31 87 THR A N 1
ATOM 704 C CA . THR A 1 87 ? -9.681 -0.582 -0.074 1.00 89.31 87 THR A CA 1
ATOM 705 C C . THR A 1 87 ? -9.378 0.240 -1.323 1.00 89.31 87 THR A C 1
ATOM 707 O O . THR A 1 87 ? -8.965 -0.315 -2.340 1.00 89.31 87 THR A O 1
ATOM 710 N N . VAL A 1 88 ? -9.570 1.561 -1.257 1.00 88.25 88 VAL A N 1
ATOM 711 C CA . VAL A 1 88 ? -9.345 2.470 -2.392 1.00 88.25 88 VAL A CA 1
ATOM 712 C C . VAL A 1 88 ? -7.880 2.459 -2.823 1.00 88.25 88 VAL A C 1
ATOM 714 O O . VAL A 1 88 ? -7.590 2.407 -4.015 1.00 88.25 88 VAL A O 1
ATOM 717 N N . TYR A 1 89 ? -6.957 2.446 -1.863 1.00 86.25 89 TYR A N 1
ATOM 718 C CA . TYR A 1 89 ? -5.518 2.476 -2.123 1.00 86.25 89 TYR A CA 1
ATOM 719 C C . TYR A 1 89 ? -4.875 1.088 -2.178 1.00 86.25 89 TYR A C 1
ATOM 721 O O . TYR A 1 89 ? -3.649 0.983 -2.247 1.00 86.25 89 TYR A O 1
ATOM 729 N N . LYS A 1 90 ? -5.674 0.014 -2.200 1.00 84.25 90 LYS A N 1
ATOM 730 C CA . LYS A 1 90 ? -5.185 -1.369 -2.148 1.00 84.25 90 LYS A CA 1
ATOM 731 C C . LYS A 1 90 ? -4.136 -1.656 -3.222 1.00 84.25 90 LYS A C 1
ATOM 733 O O . LYS A 1 90 ? -3.076 -2.193 -2.918 1.00 84.25 90 LYS A O 1
ATOM 738 N N . GLN A 1 91 ? -4.406 -1.224 -4.455 1.00 80.12 91 GLN A N 1
ATOM 739 C CA . GLN A 1 91 ? -3.534 -1.467 -5.610 1.00 80.12 91 GLN A CA 1
ATOM 740 C C . GLN A 1 91 ? -2.133 -0.870 -5.450 1.00 80.12 91 GLN A C 1
ATOM 742 O O . GLN A 1 91 ? -1.181 -1.442 -5.962 1.00 80.12 91 GLN A O 1
ATOM 747 N N . ILE A 1 92 ? -1.994 0.251 -4.740 1.00 79.44 92 ILE A N 1
ATOM 748 C CA . ILE A 1 92 ? -0.697 0.909 -4.519 1.00 79.44 92 ILE A CA 1
ATOM 749 C C . ILE A 1 92 ? -0.079 0.570 -3.159 1.00 79.44 92 ILE A C 1
ATOM 751 O O . ILE A 1 92 ? 1.081 0.878 -2.928 1.00 79.44 92 ILE A O 1
ATOM 755 N N . SER A 1 93 ? -0.853 -0.023 -2.249 1.00 79.81 93 SER A N 1
ATOM 756 C CA . SER A 1 93 ? -0.427 -0.282 -0.869 1.00 79.81 93 SER A CA 1
ATOM 757 C C . SER A 1 93 ? 0.076 -1.705 -0.656 1.00 79.81 93 SER A C 1
ATOM 759 O O . SER A 1 93 ? 0.903 -1.936 0.219 1.00 79.81 93 SER A O 1
ATOM 761 N N . ARG A 1 94 ? -0.421 -2.660 -1.448 1.00 77.56 94 ARG A N 1
ATOM 762 C CA . ARG A 1 94 ? -0.116 -4.086 -1.307 1.00 77.56 94 ARG A CA 1
ATOM 763 C C . ARG A 1 94 ? 0.896 -4.546 -2.342 1.00 77.56 94 ARG A C 1
ATOM 765 O O . ARG A 1 94 ? 0.526 -5.085 -3.383 1.00 77.56 94 ARG A O 1
ATOM 772 N N . ALA A 1 95 ? 2.175 -4.319 -2.044 1.00 75.12 95 ALA A N 1
ATOM 773 C CA . ALA A 1 95 ? 3.277 -4.737 -2.909 1.00 75.12 95 ALA A CA 1
ATOM 774 C C . ALA A 1 95 ? 3.310 -6.258 -3.148 1.00 75.12 95 ALA A C 1
ATOM 776 O O . ALA A 1 95 ? 3.713 -6.712 -4.215 1.00 75.12 95 ALA A O 1
ATOM 777 N N . ASP A 1 96 ? 2.813 -7.040 -2.190 1.00 74.94 96 ASP A N 1
ATOM 778 C CA . ASP A 1 96 ? 2.638 -8.490 -2.288 1.00 74.94 96 ASP A CA 1
ATOM 779 C C . ASP A 1 96 ? 1.587 -8.911 -3.332 1.00 74.94 96 ASP A C 1
ATOM 781 O O . ASP A 1 96 ? 1.673 -10.000 -3.897 1.00 74.94 96 ASP A O 1
ATOM 785 N N . GLU A 1 97 ? 0.618 -8.042 -3.628 1.00 77.50 97 GLU A N 1
ATOM 786 C CA . GLU A 1 97 ? -0.391 -8.261 -4.671 1.00 77.50 97 GLU A CA 1
ATOM 787 C C . GLU A 1 97 ? 0.041 -7.724 -6.048 1.00 77.50 97 GLU A C 1
ATOM 789 O O . GLU A 1 97 ? -0.688 -7.887 -7.033 1.00 77.50 97 GLU A O 1
ATOM 794 N N . TRP A 1 98 ? 1.206 -7.074 -6.156 1.00 83.19 98 TRP A N 1
ATOM 795 C CA . TRP A 1 98 ? 1.665 -6.525 -7.430 1.00 83.19 98 TRP A CA 1
ATOM 796 C C . TRP A 1 98 ? 2.020 -7.625 -8.426 1.00 83.19 98 TRP A C 1
ATOM 798 O O . TRP A 1 98 ? 2.530 -8.699 -8.096 1.00 83.19 98 TRP A O 1
ATOM 808 N N . THR A 1 99 ? 1.758 -7.348 -9.704 1.00 79.38 99 THR A N 1
ATOM 809 C CA . THR A 1 99 ? 2.147 -8.267 -10.771 1.00 79.38 99 THR A CA 1
ATOM 810 C C . THR A 1 99 ? 3.666 -8.347 -10.845 1.00 79.38 99 THR A C 1
ATOM 812 O O . THR A 1 99 ? 4.351 -7.342 -11.030 1.00 79.38 99 THR A O 1
ATOM 815 N N . HIS A 1 100 ? 4.188 -9.563 -10.732 1.00 79.19 100 HIS A N 1
ATOM 816 C CA . HIS A 1 100 ? 5.618 -9.806 -10.775 1.00 79.19 100 HIS A CA 1
ATOM 817 C C . HIS A 1 100 ? 6.084 -9.859 -12.228 1.00 79.19 100 HIS A C 1
ATOM 819 O O . HIS A 1 100 ? 5.866 -10.843 -12.935 1.00 79.19 100 HIS A O 1
ATOM 825 N N . TYR A 1 101 ? 6.747 -8.796 -12.676 1.00 80.12 101 TYR A N 1
ATOM 826 C CA . TYR A 1 101 ? 7.397 -8.764 -13.979 1.00 80.12 101 TYR A CA 1
ATOM 827 C C . TYR A 1 101 ? 8.893 -9.017 -13.838 1.00 80.12 101 TYR A C 1
ATOM 829 O O . TYR A 1 101 ? 9.561 -8.453 -12.973 1.00 80.12 101 TYR A O 1
ATOM 837 N N . LYS A 1 102 ? 9.456 -9.813 -14.752 1.00 79.62 102 LYS A N 1
ATOM 838 C CA . LYS A 1 102 ? 10.907 -9.836 -14.937 1.00 79.62 102 LYS A CA 1
ATOM 839 C C . LYS A 1 102 ? 11.314 -8.564 -15.675 1.00 79.62 102 LYS A C 1
ATOM 841 O O . LYS A 1 102 ? 11.000 -8.408 -16.858 1.00 79.62 102 LYS A O 1
ATOM 846 N N . VAL A 1 103 ? 12.006 -7.674 -14.971 1.00 84.88 103 VAL A N 1
ATOM 847 C CA . VAL A 1 103 ? 12.430 -6.375 -15.497 1.00 84.88 103 VAL A CA 1
ATOM 848 C C . VAL A 1 103 ? 13.943 -6.316 -15.696 1.00 84.88 103 VAL A C 1
ATOM 850 O O . VAL A 1 103 ? 14.716 -6.833 -14.887 1.00 84.88 103 VAL A O 1
ATOM 853 N N . ASN A 1 104 ? 14.360 -5.668 -16.781 1.00 86.81 104 ASN A N 1
ATOM 854 C CA . ASN A 1 104 ? 15.723 -5.172 -16.947 1.00 86.81 104 ASN A CA 1
ATOM 855 C C . ASN A 1 104 ? 15.699 -3.690 -16.579 1.00 86.81 104 ASN A C 1
ATOM 857 O O . ASN A 1 104 ? 15.110 -2.903 -17.322 1.00 86.81 104 ASN A O 1
ATOM 861 N N . LEU A 1 105 ? 16.278 -3.340 -15.437 1.00 92.50 105 LEU A N 1
ATOM 862 C CA . LEU A 1 105 ? 16.273 -1.995 -14.874 1.00 92.50 105 LEU A CA 1
ATOM 863 C C . LEU A 1 105 ? 17.613 -1.301 -15.153 1.00 92.50 105 LEU A C 1
ATOM 865 O O . LEU A 1 105 ? 18.631 -1.936 -15.392 1.00 92.50 105 LEU A O 1
ATOM 869 N N . SER A 1 106 ? 17.589 0.024 -15.199 1.00 88.06 106 SER A N 1
ATOM 870 C CA . SER A 1 106 ? 18.759 0.888 -15.320 1.00 88.06 106 SER A CA 1
ATOM 871 C C . SER A 1 106 ? 18.439 2.245 -14.692 1.00 88.06 106 SER A C 1
ATOM 873 O O . SER A 1 106 ? 17.272 2.570 -14.473 1.00 88.06 106 SER A O 1
ATOM 875 N N . ALA A 1 107 ? 19.447 3.093 -14.484 1.00 81.94 107 ALA A N 1
ATOM 876 C CA . ALA A 1 107 ? 19.232 4.443 -13.953 1.00 81.94 107 ALA A CA 1
ATOM 877 C C . ALA A 1 107 ? 18.346 5.342 -14.849 1.00 81.94 107 ALA A C 1
ATOM 879 O O . ALA A 1 107 ? 17.785 6.322 -14.363 1.00 81.94 107 ALA A O 1
ATOM 880 N N . GLY A 1 108 ? 18.218 5.031 -16.147 1.00 86.88 108 GLY A N 1
ATOM 881 C CA . GLY A 1 108 ? 17.428 5.817 -17.105 1.00 86.88 108 GLY A CA 1
ATOM 882 C C . GLY A 1 108 ? 16.019 5.282 -17.370 1.00 86.88 108 GLY A C 1
ATOM 883 O O . GLY A 1 108 ? 15.173 5.999 -17.902 1.00 86.88 108 GLY A O 1
ATOM 884 N N . GLY A 1 109 ? 15.742 4.032 -17.014 1.00 93.19 109 GLY A N 1
ATOM 885 C CA . GLY A 1 109 ? 14.493 3.373 -17.369 1.00 93.19 109 GLY A CA 1
ATOM 886 C C . GLY A 1 109 ? 14.539 1.875 -17.130 1.00 93.19 109 GLY A C 1
ATOM 887 O O . GLY A 1 109 ? 15.531 1.334 -16.642 1.00 93.19 109 GLY A O 1
ATOM 888 N N . PHE A 1 110 ? 13.480 1.189 -17.528 1.00 94.56 110 PHE A N 1
ATOM 889 C CA . PHE A 1 110 ? 13.397 -0.261 -17.445 1.00 94.56 110 PHE A CA 1
ATOM 890 C C . PHE A 1 110 ? 12.691 -0.836 -18.665 1.00 94.56 110 PHE A C 1
ATOM 892 O O . PHE A 1 110 ? 11.994 -0.143 -19.405 1.00 94.56 110 PHE A O 1
ATOM 899 N N . SER A 1 111 ? 12.866 -2.133 -18.883 1.00 93.81 111 SER A N 1
ATOM 900 C CA . SER A 1 111 ? 12.069 -2.875 -19.851 1.00 93.81 111 SER A CA 1
ATOM 901 C C . SER A 1 111 ? 11.516 -4.148 -19.244 1.00 93.81 111 SER A C 1
ATOM 903 O O . SER A 1 111 ? 12.159 -4.779 -18.405 1.00 93.81 111 SER A O 1
ATOM 905 N N . PHE A 1 112 ? 10.326 -4.529 -19.684 1.00 93.25 112 PHE A N 1
ATOM 906 C CA . PHE A 1 112 ? 9.624 -5.706 -19.194 1.00 93.25 112 PHE A CA 1
ATOM 907 C C . PHE A 1 112 ? 8.865 -6.393 -20.326 1.00 93.25 112 PHE A C 1
ATOM 909 O O . PHE A 1 112 ? 8.656 -5.821 -21.400 1.00 93.25 112 PHE A O 1
ATOM 916 N N . LEU A 1 113 ? 8.504 -7.651 -20.098 1.00 92.19 113 LEU A N 1
ATOM 917 C CA . LEU A 1 113 ? 7.653 -8.411 -21.005 1.00 92.19 113 LEU A CA 1
ATOM 918 C C . LEU A 1 113 ? 6.194 -8.298 -20.552 1.00 92.19 113 LEU A C 1
ATOM 920 O O . LEU A 1 113 ? 5.921 -8.379 -19.357 1.00 92.19 113 LEU A O 1
ATOM 924 N N . SER A 1 114 ? 5.273 -8.113 -21.494 1.00 90.88 114 SER A N 1
ATOM 925 C CA . SER A 1 114 ? 3.843 -7.964 -21.225 1.00 90.88 114 SER A CA 1
ATOM 926 C C . SER A 1 114 ? 2.991 -8.779 -22.196 1.00 90.88 114 SER A C 1
ATOM 928 O O . SER A 1 114 ? 3.364 -8.998 -23.352 1.00 90.88 114 SER A O 1
ATOM 930 N N . GLU A 1 115 ? 1.826 -9.203 -21.710 1.00 91.19 115 GLU A N 1
ATOM 931 C CA . GLU A 1 115 ? 0.763 -9.831 -22.503 1.00 91.19 115 GLU A CA 1
ATOM 932 C C . GLU A 1 115 ? 0.038 -8.808 -23.387 1.00 91.19 115 GLU A C 1
ATOM 934 O O . GLU A 1 115 ? -0.518 -9.147 -24.430 1.00 91.19 115 GLU A O 1
ATOM 939 N N . LYS A 1 116 ? 0.050 -7.534 -22.973 1.00 90.50 116 LYS A N 1
ATOM 940 C CA . LYS A 1 116 ? -0.673 -6.440 -23.623 1.00 90.50 116 LYS A CA 1
ATOM 941 C C . LYS A 1 116 ? 0.299 -5.473 -24.288 1.00 90.50 116 LYS A C 1
ATOM 943 O O . LYS A 1 116 ? 1.402 -5.232 -23.796 1.00 90.50 116 LYS A O 1
ATOM 948 N N . SER A 1 117 ? -0.126 -4.890 -25.404 1.00 91.69 117 SER A N 1
ATOM 949 C CA . SER A 1 117 ? 0.587 -3.768 -26.009 1.00 91.69 117 SER A CA 1
ATOM 950 C C . SER A 1 117 ? 0.319 -2.476 -25.240 1.00 91.69 117 SER A C 1
ATOM 952 O O . SER A 1 117 ? -0.753 -2.304 -24.661 1.00 91.69 117 SER A O 1
ATOM 954 N N . TYR A 1 118 ? 1.272 -1.552 -25.308 1.00 92.56 118 TYR A N 1
ATOM 955 C CA . TYR A 1 118 ? 1.153 -0.195 -24.782 1.00 92.56 118 TYR A CA 1
ATOM 956 C C . TYR A 1 118 ? 1.347 0.807 -25.915 1.00 92.56 118 TYR A C 1
ATOM 958 O O . TYR A 1 118 ? 2.076 0.531 -26.870 1.00 92.56 118 TYR A O 1
ATOM 966 N N . ASP A 1 119 ? 0.728 1.974 -25.795 1.00 93.81 119 ASP A N 1
ATOM 967 C CA . ASP A 1 119 ? 0.897 3.032 -26.783 1.00 93.81 119 ASP A CA 1
ATOM 968 C C . ASP A 1 119 ? 2.285 3.668 -26.651 1.00 93.81 119 ASP A C 1
ATOM 970 O O . ASP A 1 119 ? 2.759 3.982 -25.558 1.00 93.81 119 ASP A O 1
ATOM 974 N N . LEU A 1 120 ? 2.966 3.869 -27.781 1.00 94.44 120 LEU A N 1
ATOM 975 C CA . LEU A 1 120 ? 4.237 4.589 -27.783 1.00 94.44 120 LEU A CA 1
ATOM 976 C C . LEU A 1 120 ? 4.026 6.019 -27.280 1.00 94.44 120 LEU A C 1
ATOM 978 O O . LEU A 1 120 ? 3.037 6.674 -27.605 1.00 94.44 120 LEU A O 1
ATOM 982 N N . PHE A 1 121 ? 4.987 6.502 -26.499 1.00 93.12 121 PHE A N 1
ATOM 983 C CA . PHE A 1 121 ? 4.986 7.804 -25.835 1.00 93.12 121 PHE A CA 1
ATOM 984 C C . PHE A 1 121 ? 3.896 7.997 -24.775 1.00 93.12 121 PHE A C 1
ATOM 986 O O . PHE A 1 121 ? 3.805 9.089 -24.204 1.00 93.12 121 PHE A O 1
ATOM 993 N N . SER A 1 122 ? 3.113 6.959 -24.453 1.00 93.69 122 SER A N 1
ATOM 994 C CA . SER A 1 122 ? 2.171 7.022 -23.341 1.00 93.69 122 SER A CA 1
ATOM 995 C C . SER A 1 122 ? 2.912 7.113 -22.013 1.00 93.69 122 SER A C 1
ATOM 997 O O . SER A 1 122 ? 3.981 6.521 -21.830 1.00 93.69 122 SER A O 1
ATOM 999 N N . ARG A 1 123 ? 2.317 7.825 -21.059 1.00 92.12 123 ARG A N 1
ATOM 1000 C CA . ARG A 1 123 ? 2.827 7.900 -19.691 1.00 92.12 123 ARG A CA 1
ATOM 1001 C C . ARG A 1 123 ? 2.310 6.746 -18.850 1.00 92.12 123 ARG A C 1
ATOM 1003 O O . ARG A 1 123 ? 1.192 6.279 -19.054 1.00 92.12 123 ARG A O 1
ATOM 1010 N N . MET A 1 124 ? 3.117 6.336 -17.885 1.00 89.88 124 MET A N 1
ATOM 1011 C CA . MET A 1 124 ? 2.742 5.390 -16.847 1.00 89.88 124 MET A CA 1
ATOM 1012 C C . MET A 1 124 ? 3.206 5.887 -15.484 1.00 89.88 124 MET A C 1
ATOM 1014 O O . MET A 1 124 ? 4.318 6.401 -15.347 1.00 89.88 124 MET A O 1
ATOM 1018 N N . ASP A 1 125 ? 2.349 5.712 -14.487 1.00 88.38 125 ASP A N 1
ATOM 1019 C CA . ASP A 1 125 ? 2.747 5.794 -13.089 1.00 88.38 125 ASP A CA 1
ATOM 1020 C C . ASP A 1 125 ? 3.332 4.431 -12.694 1.00 88.38 125 ASP A C 1
ATOM 1022 O O . ASP A 1 125 ? 2.748 3.381 -12.973 1.00 88.38 125 ASP A O 1
ATOM 1026 N N . ILE A 1 126 ? 4.524 4.446 -12.108 1.00 87.75 126 ILE A N 1
ATOM 1027 C CA . ILE A 1 126 ? 5.316 3.255 -11.810 1.00 87.75 126 ILE A CA 1
ATOM 1028 C C . ILE A 1 126 ? 5.412 3.125 -10.303 1.00 87.75 126 ILE A C 1
ATOM 1030 O O . ILE A 1 126 ? 5.907 4.029 -9.635 1.00 87.75 126 ILE A O 1
ATOM 1034 N N . PHE A 1 127 ? 4.985 1.968 -9.812 1.00 87.00 127 PHE A N 1
ATOM 1035 C CA . PHE A 1 127 ? 5.190 1.507 -8.448 1.00 87.00 127 PHE A CA 1
ATOM 1036 C C . PHE A 1 127 ? 6.070 0.265 -8.544 1.00 87.00 127 PHE A C 1
ATOM 1038 O O . PHE A 1 127 ? 5.692 -0.719 -9.182 1.00 87.00 127 PHE A O 1
ATOM 1045 N N . MET A 1 128 ? 7.280 0.343 -8.002 1.00 86.88 128 MET A N 1
ATOM 1046 C CA . MET A 1 128 ? 8.288 -0.704 -8.140 1.00 86.88 128 MET A CA 1
ATOM 1047 C C . MET A 1 128 ? 8.950 -0.954 -6.791 1.00 86.88 128 MET A C 1
ATOM 1049 O O . MET A 1 128 ? 9.507 -0.036 -6.201 1.00 86.88 128 MET A O 1
ATOM 1053 N N . GLY A 1 129 ? 8.906 -2.196 -6.314 1.00 83.75 129 GLY A N 1
ATOM 1054 C CA . GLY A 1 129 ? 9.682 -2.609 -5.147 1.00 83.75 129 GLY A CA 1
ATOM 1055 C C . GLY A 1 129 ? 11.159 -2.760 -5.513 1.00 83.75 129 GLY A C 1
ATOM 1056 O O . GLY A 1 129 ? 11.480 -3.378 -6.530 1.00 83.75 129 GLY A O 1
ATOM 1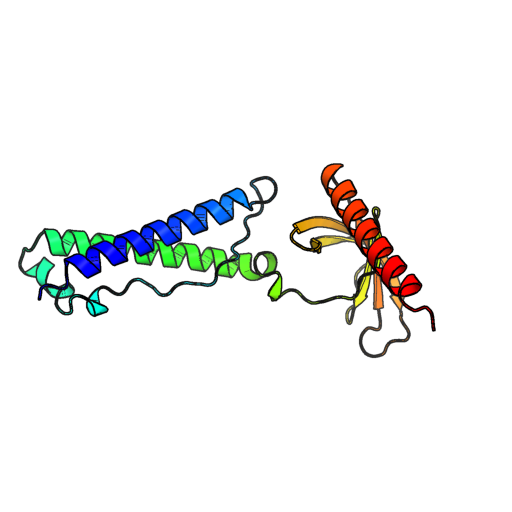057 N N . LEU A 1 130 ? 12.042 -2.195 -4.696 1.00 85.31 130 LEU A N 1
ATOM 1058 C CA . LEU A 1 130 ? 13.497 -2.298 -4.773 1.00 85.31 130 LEU A CA 1
ATOM 1059 C C . LEU A 1 130 ? 14.012 -2.803 -3.417 1.00 85.31 130 LEU A C 1
ATOM 1061 O O . LEU A 1 130 ? 14.271 -2.012 -2.516 1.00 85.31 130 LEU A O 1
ATOM 1065 N N . ASP A 1 131 ? 14.156 -4.121 -3.266 1.00 81.56 131 ASP A N 1
ATOM 1066 C CA . ASP A 1 131 ? 14.417 -4.772 -1.971 1.00 81.56 131 ASP A CA 1
ATOM 1067 C C . ASP A 1 131 ? 13.365 -4.373 -0.906 1.00 81.56 131 ASP A C 1
ATOM 1069 O O . ASP A 1 131 ? 12.207 -4.773 -1.020 1.00 81.56 131 ASP A O 1
ATOM 1073 N N . GLU A 1 132 ? 13.755 -3.597 0.112 1.00 74.88 132 GLU A N 1
ATOM 1074 C CA . GLU A 1 132 ? 12.884 -3.101 1.193 1.00 74.88 132 GLU A CA 1
ATOM 1075 C C . GLU A 1 132 ? 12.270 -1.720 0.885 1.00 74.88 132 GLU A C 1
ATOM 1077 O O . GLU A 1 132 ? 11.413 -1.244 1.627 1.00 74.88 132 GLU A O 1
ATOM 1082 N N . ASP A 1 133 ? 12.680 -1.076 -0.212 1.00 76.88 133 ASP A N 1
ATOM 1083 C CA . ASP A 1 133 ? 12.209 0.248 -0.616 1.00 76.88 133 ASP A CA 1
ATOM 1084 C C . ASP A 1 133 ? 11.130 0.167 -1.707 1.00 76.88 133 ASP A C 1
ATOM 1086 O O . ASP A 1 133 ? 11.097 -0.750 -2.529 1.00 76.88 133 ASP A O 1
ATOM 1090 N N . ILE A 1 134 ? 10.277 1.192 -1.788 1.00 79.75 134 ILE A N 1
ATOM 1091 C CA . ILE A 1 134 ? 9.341 1.382 -2.902 1.00 79.75 134 ILE A CA 1
ATOM 1092 C C . ILE A 1 134 ? 9.760 2.611 -3.711 1.00 79.75 134 ILE A C 1
ATOM 1094 O O . ILE A 1 134 ? 9.838 3.731 -3.203 1.00 79.75 134 ILE A O 1
ATOM 1098 N N . LEU A 1 135 ? 9.987 2.411 -5.006 1.00 84.81 135 LEU A N 1
ATOM 1099 C CA . LEU A 1 135 ? 10.141 3.471 -5.988 1.00 84.81 135 LEU A CA 1
ATOM 1100 C C . LEU A 1 135 ? 8.772 3.837 -6.564 1.00 84.81 135 LEU A C 1
ATOM 1102 O O . LEU A 1 135 ? 8.115 3.010 -7.199 1.00 84.81 135 LEU A O 1
ATOM 1106 N N . ILE A 1 136 ? 8.392 5.107 -6.408 1.00 85.06 136 ILE A N 1
ATOM 1107 C CA . ILE A 1 136 ? 7.268 5.707 -7.130 1.00 85.06 136 ILE A CA 1
ATOM 1108 C C . ILE A 1 136 ? 7.792 6.784 -8.062 1.00 85.06 136 ILE A C 1
ATOM 1110 O O . ILE A 1 136 ? 8.416 7.752 -7.628 1.00 85.06 136 ILE A O 1
ATOM 1114 N N . CYS A 1 137 ? 7.523 6.632 -9.350 1.00 86.75 137 CYS A N 1
ATOM 1115 C CA . CYS A 1 137 ? 7.903 7.623 -10.346 1.00 86.75 137 CYS A CA 1
ATOM 1116 C C . CYS A 1 137 ? 6.967 7.575 -11.552 1.00 86.75 137 CYS A C 1
ATOM 1118 O O . CYS A 1 137 ? 6.059 6.748 -11.631 1.00 86.75 137 CYS A O 1
ATOM 1120 N N . ARG A 1 138 ? 7.191 8.479 -12.502 1.00 90.19 138 ARG A N 1
ATOM 1121 C CA . ARG A 1 138 ? 6.559 8.418 -13.816 1.00 90.19 138 ARG A CA 1
ATOM 1122 C C . ARG A 1 138 ? 7.553 7.947 -14.847 1.00 90.19 138 ARG A C 1
ATOM 1124 O O . ARG A 1 138 ? 8.754 8.174 -14.726 1.00 90.19 138 ARG A O 1
ATOM 1131 N N . GLY A 1 139 ? 7.037 7.307 -15.879 1.00 93.06 139 GLY A N 1
ATOM 1132 C CA . GLY A 1 139 ? 7.815 6.949 -17.045 1.00 93.06 139 GLY A CA 1
ATOM 1133 C C . GLY A 1 139 ? 7.006 7.096 -18.312 1.00 93.06 139 GLY A C 1
ATOM 1134 O O . GLY A 1 139 ? 5.778 7.181 -18.293 1.00 93.06 139 GLY A O 1
ATOM 1135 N N . GLN A 1 140 ? 7.721 7.117 -19.422 1.00 95.50 140 GLN A N 1
ATOM 1136 C CA . GLN A 1 140 ? 7.164 7.186 -20.754 1.00 95.50 140 GLN A CA 1
ATOM 1137 C C . GLN A 1 140 ? 7.561 5.936 -21.532 1.00 95.50 140 GLN A C 1
ATOM 1139 O O . GLN A 1 140 ? 8.735 5.559 -21.565 1.00 95.50 140 GLN A O 1
ATOM 1144 N N . VAL A 1 141 ? 6.588 5.305 -22.186 1.00 95.81 141 VAL A N 1
ATOM 1145 C CA . VAL A 1 141 ? 6.844 4.193 -23.105 1.00 95.81 141 VAL A CA 1
ATOM 1146 C C . VAL A 1 141 ? 7.639 4.727 -24.294 1.00 95.81 141 VAL A C 1
ATOM 1148 O O . VAL A 1 141 ? 7.135 5.537 -25.066 1.00 95.81 141 VAL A O 1
ATOM 1151 N N . GLN A 1 142 ? 8.881 4.285 -24.457 1.00 95.81 142 GLN A N 1
ATOM 1152 C CA . GLN A 1 142 ? 9.734 4.692 -25.578 1.00 95.81 142 GLN A CA 1
ATOM 1153 C C . GLN A 1 142 ? 9.869 3.628 -26.652 1.00 95.81 142 GLN A C 1
ATOM 1155 O O . GLN A 1 142 ? 10.122 3.953 -27.811 1.00 95.81 142 GLN A O 1
ATOM 1160 N N . SER A 1 143 ? 9.718 2.359 -26.286 1.00 94.56 143 SER A N 1
ATOM 1161 C CA . SER A 1 143 ? 9.827 1.272 -27.245 1.00 94.56 143 SER A CA 1
ATOM 1162 C C . SER A 1 143 ? 8.796 0.189 -26.987 1.00 94.56 143 SER A C 1
ATOM 1164 O O . SER A 1 143 ? 8.451 -0.135 -25.850 1.00 94.56 143 SER A O 1
ATOM 1166 N N . LEU A 1 144 ? 8.310 -0.373 -28.088 1.00 93.62 144 LEU A N 1
ATOM 1167 C CA . LEU A 1 144 ? 7.453 -1.541 -28.112 1.00 93.62 144 LEU A CA 1
ATOM 1168 C C . LEU A 1 144 ? 7.967 -2.461 -29.213 1.00 93.62 144 LEU A C 1
ATOM 1170 O O . LEU A 1 144 ? 7.931 -2.116 -30.393 1.00 93.62 144 LEU A O 1
ATOM 1174 N N . THR A 1 145 ? 8.433 -3.640 -28.818 1.00 93.25 145 THR A N 1
ATOM 1175 C CA . THR A 1 145 ? 8.946 -4.653 -29.743 1.00 93.25 145 THR A CA 1
ATOM 1176 C C . THR A 1 145 ? 8.171 -5.940 -29.538 1.00 93.25 145 THR A C 1
ATOM 1178 O O . THR A 1 145 ? 8.010 -6.390 -28.405 1.00 93.25 145 THR A O 1
ATOM 1181 N N . LYS A 1 146 ? 7.707 -6.571 -30.620 1.00 90.25 146 LYS A N 1
ATOM 1182 C CA . LYS A 1 146 ? 7.134 -7.915 -30.518 1.00 90.25 146 LYS A CA 1
ATOM 1183 C C . LYS A 1 146 ? 8.234 -8.903 -30.146 1.00 90.25 146 LYS A C 1
ATOM 1185 O O . LYS A 1 146 ? 9.256 -8.992 -30.824 1.00 90.25 146 LYS A O 1
ATOM 1190 N N . SER A 1 147 ? 8.035 -9.603 -29.044 1.00 84.00 147 SER A N 1
ATOM 1191 C CA . SER A 1 147 ? 8.875 -10.707 -28.620 1.00 84.00 147 SER A CA 1
ATOM 1192 C C . SER A 1 147 ? 8.382 -11.993 -29.303 1.00 84.00 147 SER A C 1
ATOM 1194 O O . SER A 1 147 ? 7.211 -12.106 -29.660 1.00 84.00 147 SER A O 1
ATOM 1196 N N . GLY A 1 148 ? 9.267 -12.971 -29.497 1.00 82.12 148 GLY A N 1
ATOM 1197 C CA . GLY A 1 148 ? 8.878 -14.306 -29.971 1.00 82.12 148 GLY A CA 1
ATOM 1198 C C . GLY A 1 148 ? 8.247 -15.190 -28.886 1.00 82.12 148 GLY A C 1
ATOM 1199 O O . GLY A 1 148 ? 8.137 -16.392 -29.086 1.00 82.12 148 GLY A O 1
ATOM 1200 N N . ASN A 1 149 ? 7.913 -14.634 -27.717 1.00 83.69 149 ASN A N 1
ATOM 1201 C CA . ASN A 1 149 ? 7.316 -15.368 -26.605 1.00 83.69 149 ASN A CA 1
ATOM 1202 C C . ASN A 1 149 ? 5.790 -15.411 -26.773 1.00 83.69 149 ASN A C 1
ATOM 1204 O O . ASN A 1 149 ? 5.161 -14.366 -26.900 1.00 83.69 149 ASN A O 1
ATOM 1208 N N . GLU A 1 150 ? 5.201 -16.607 -26.745 1.00 83.31 150 GLU A N 1
ATOM 1209 C CA . GLU A 1 150 ? 3.753 -16.793 -26.914 1.00 83.31 150 GLU A CA 1
ATOM 1210 C C . GLU A 1 150 ? 2.930 -16.236 -25.744 1.00 83.31 150 GLU A C 1
ATOM 1212 O O . GLU A 1 150 ? 1.823 -15.750 -25.955 1.00 83.31 150 GLU A O 1
ATOM 1217 N N . ILE A 1 151 ? 3.474 -16.270 -24.524 1.00 85.81 151 ILE A N 1
ATOM 1218 C CA . ILE A 1 151 ? 2.786 -15.823 -23.303 1.00 85.81 151 ILE A CA 1
ATOM 1219 C C . ILE A 1 151 ? 2.934 -14.309 -23.138 1.00 85.81 151 ILE A C 1
ATOM 1221 O O . ILE A 1 151 ? 1.960 -13.610 -22.886 1.00 85.81 151 ILE A O 1
ATOM 1225 N N . PHE A 1 152 ? 4.144 -13.781 -23.342 1.00 88.25 152 PHE A N 1
ATOM 1226 C CA . PHE A 1 152 ? 4.426 -12.346 -23.234 1.00 88.25 152 PHE A CA 1
ATOM 1227 C C . PHE A 1 152 ? 4.951 -11.773 -24.561 1.00 88.25 152 PHE A C 1
ATOM 1229 O O . PHE A 1 152 ? 6.153 -11.491 -24.693 1.00 88.25 152 PHE A O 1
ATOM 1236 N N . PRO A 1 153 ? 4.076 -11.600 -25.568 1.00 91.44 153 PRO A N 1
ATOM 1237 C CA . PRO A 1 153 ? 4.460 -11.254 -26.934 1.00 91.44 153 PRO A CA 1
ATOM 1238 C C . PRO A 1 153 ? 4.977 -9.826 -27.104 1.00 91.44 153 PRO A C 1
ATOM 1240 O O . PRO A 1 153 ? 5.423 -9.482 -28.196 1.00 91.44 153 PRO A O 1
ATOM 1243 N N . TYR A 1 154 ? 4.964 -8.978 -26.074 1.00 92.69 154 TYR A N 1
ATOM 1244 C CA . TYR A 1 154 ? 5.454 -7.603 -26.167 1.00 92.69 154 TYR A CA 1
ATOM 1245 C C . TYR A 1 154 ? 6.595 -7.353 -25.185 1.00 92.69 154 TYR A C 1
ATOM 1247 O O . TYR A 1 154 ? 6.494 -7.660 -24.002 1.00 92.69 154 TYR A O 1
ATOM 1255 N N . ARG A 1 155 ? 7.681 -6.749 -25.669 1.00 93.81 155 ARG A N 1
ATOM 1256 C CA . ARG A 1 155 ? 8.711 -6.117 -24.846 1.00 93.81 155 ARG A CA 1
ATOM 1257 C C . ARG A 1 155 ? 8.463 -4.618 -24.842 1.00 93.81 155 ARG A C 1
ATOM 1259 O O . ARG A 1 155 ? 8.515 -3.986 -25.897 1.00 93.81 155 ARG A O 1
ATOM 1266 N N . ILE A 1 156 ? 8.223 -4.079 -23.657 1.00 95.19 156 ILE A N 1
ATOM 1267 C CA . ILE A 1 156 ? 7.948 -2.664 -23.427 1.00 95.19 156 ILE A CA 1
ATOM 1268 C C . ILE A 1 156 ? 9.195 -2.041 -22.814 1.00 95.19 156 ILE A C 1
ATOM 1270 O O . ILE A 1 156 ? 9.699 -2.549 -21.814 1.00 95.19 156 ILE A O 1
ATOM 1274 N N . GLY A 1 157 ? 9.711 -0.978 -23.424 1.00 95.69 157 GLY A N 1
ATOM 1275 C CA . GLY A 1 157 ? 10.780 -0.154 -22.872 1.00 95.69 157 GLY A CA 1
ATOM 1276 C C . GLY A 1 157 ? 10.227 1.175 -22.386 1.00 95.69 157 GLY A C 1
ATOM 1277 O O . GLY A 1 157 ? 9.535 1.882 -23.121 1.00 95.69 157 GLY A O 1
ATOM 1278 N N . VAL A 1 158 ? 10.543 1.508 -21.144 1.00 96.25 158 VAL A N 1
ATOM 1279 C CA . VAL A 1 158 ? 10.043 2.675 -20.427 1.00 96.25 158 VAL A CA 1
ATOM 1280 C C . VAL A 1 158 ? 11.232 3.508 -19.987 1.00 96.25 158 VAL A C 1
ATOM 1282 O O . VAL A 1 158 ? 12.136 2.997 -19.331 1.00 96.25 158 VAL A O 1
ATOM 1285 N N . MET A 1 159 ? 11.229 4.792 -20.328 1.00 95.94 159 MET A N 1
ATOM 1286 C CA . MET A 1 159 ? 12.196 5.757 -19.811 1.00 95.94 159 MET A CA 1
ATOM 1287 C C . MET A 1 159 ? 11.578 6.488 -18.624 1.00 95.94 159 MET A C 1
ATOM 1289 O O . MET A 1 159 ? 10.427 6.916 -18.710 1.00 95.94 159 MET A O 1
ATOM 1293 N N . PHE A 1 160 ? 12.317 6.645 -17.529 1.00 94.31 160 PHE A N 1
ATOM 1294 C CA . PHE A 1 160 ? 11.819 7.410 -16.390 1.00 94.31 160 PHE A CA 1
ATOM 1295 C C . PHE A 1 160 ? 11.709 8.902 -16.736 1.00 94.31 160 PHE A C 1
ATOM 1297 O O . PHE A 1 160 ? 12.586 9.479 -17.380 1.00 94.31 160 PHE A O 1
ATOM 1304 N N . GLU A 1 161 ? 10.635 9.542 -16.283 1.00 90.12 161 GLU A N 1
ATOM 1305 C CA . GLU A 1 161 ? 10.431 10.984 -16.380 1.00 90.12 161 GLU A CA 1
ATOM 1306 C C . GLU A 1 161 ? 10.796 11.638 -15.039 1.00 90.12 161 GLU A C 1
ATOM 1308 O O . GLU A 1 161 ? 10.215 11.309 -14.008 1.00 90.12 161 GLU A O 1
ATOM 1313 N N . LEU A 1 162 ? 11.716 12.610 -15.067 1.00 83.81 162 LEU A N 1
ATOM 1314 C CA . LEU A 1 162 ? 11.994 13.526 -13.948 1.00 83.81 162 LEU A CA 1
ATOM 1315 C C . LEU A 1 162 ? 12.299 12.838 -12.600 1.00 83.81 162 LEU A C 1
ATOM 1317 O O . LEU A 1 162 ? 11.790 13.257 -11.562 1.00 83.81 162 LEU A O 1
ATOM 1321 N N . LEU A 1 163 ? 13.154 11.811 -12.597 1.00 86.56 163 LEU A N 1
ATOM 1322 C CA . LEU A 1 163 ? 13.628 11.226 -11.340 1.00 86.56 163 LEU A CA 1
ATOM 1323 C C . LEU A 1 163 ? 14.352 12.264 -10.479 1.00 86.56 163 LEU A C 1
ATOM 1325 O O . LEU A 1 163 ? 15.163 13.051 -10.977 1.00 86.56 163 LEU A O 1
ATOM 1329 N N . THR A 1 164 ? 14.128 12.205 -9.169 1.00 85.75 164 THR A N 1
ATOM 1330 C CA . THR A 1 164 ? 14.962 12.946 -8.222 1.00 85.75 164 THR A CA 1
ATOM 1331 C C . THR A 1 164 ? 16.357 12.319 -8.139 1.00 85.75 164 THR A C 1
ATOM 1333 O O . THR A 1 164 ? 16.561 11.139 -8.438 1.00 85.75 164 THR A O 1
ATOM 1336 N N . VAL A 1 165 ? 17.344 13.098 -7.685 1.00 86.44 165 VAL A N 1
ATOM 1337 C CA . VAL A 1 165 ? 18.713 12.595 -7.459 1.00 86.44 165 VAL A CA 1
ATOM 1338 C C . VAL A 1 165 ? 18.716 11.431 -6.463 1.00 86.44 165 VAL A C 1
ATOM 1340 O O . VAL A 1 165 ? 19.495 10.491 -6.606 1.00 86.44 165 VAL A O 1
ATOM 1343 N N . GLU A 1 166 ? 17.837 11.470 -5.462 1.00 84.62 166 GLU A N 1
ATOM 1344 C CA . GLU A 1 166 ? 17.699 10.390 -4.489 1.00 84.62 166 GLU A CA 1
ATOM 1345 C C . GLU A 1 166 ? 17.170 9.108 -5.142 1.00 84.62 166 GLU A C 1
ATOM 1347 O O . GLU A 1 166 ? 17.759 8.044 -4.961 1.00 84.62 166 GLU A O 1
ATOM 1352 N N . GLN A 1 167 ? 16.125 9.206 -5.970 1.00 86.00 167 GLN A N 1
ATOM 1353 C CA . GLN A 1 167 ? 15.568 8.061 -6.695 1.00 86.00 167 GLN A CA 1
ATOM 1354 C C . GLN A 1 167 ? 16.590 7.434 -7.649 1.00 86.00 167 GLN A C 1
ATOM 1356 O O . GLN A 1 167 ? 16.760 6.216 -7.653 1.00 86.00 167 GLN A O 1
ATOM 1361 N N . GLN A 1 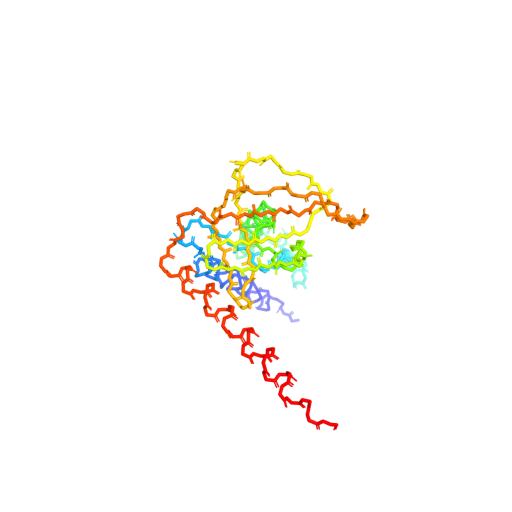168 ? 17.330 8.252 -8.405 1.00 88.00 168 GLN A N 1
ATOM 1362 C CA . GLN A 1 168 ? 18.404 7.760 -9.277 1.00 88.00 168 GLN A CA 1
ATOM 1363 C C . GLN A 1 168 ? 19.481 7.009 -8.488 1.00 88.00 168 GLN A C 1
ATOM 1365 O O . GLN A 1 168 ? 19.946 5.952 -8.922 1.00 88.00 168 GLN A O 1
ATOM 1370 N N . ARG A 1 169 ? 19.867 7.528 -7.315 1.00 87.94 169 ARG A N 1
ATOM 1371 C CA . ARG A 1 169 ? 20.831 6.861 -6.428 1.00 87.94 169 ARG A CA 1
ATOM 1372 C C . ARG A 1 169 ? 20.290 5.539 -5.896 1.00 87.94 169 ARG A C 1
ATOM 1374 O O . ARG A 1 169 ? 21.032 4.564 -5.930 1.00 87.94 169 ARG A O 1
ATOM 1381 N N . LYS A 1 170 ? 19.024 5.485 -5.465 1.00 87.69 170 LYS A N 1
ATOM 1382 C CA . LYS A 1 170 ? 18.376 4.241 -5.008 1.00 87.69 170 LYS A CA 1
ATOM 1383 C C . LYS A 1 170 ? 18.406 3.168 -6.096 1.00 87.69 170 LYS A C 1
ATOM 1385 O O . LYS A 1 170 ? 18.907 2.077 -5.847 1.00 87.69 170 LYS A O 1
ATOM 1390 N N . ILE A 1 171 ? 17.986 3.509 -7.317 1.00 89.56 171 ILE A N 1
ATOM 1391 C CA . ILE A 1 171 ? 18.020 2.594 -8.472 1.00 89.56 171 ILE A CA 1
ATOM 1392 C C . ILE A 1 171 ? 19.450 2.117 -8.754 1.00 89.56 171 ILE A C 1
ATOM 1394 O O . ILE A 1 171 ? 19.689 0.925 -8.921 1.00 89.56 171 ILE A O 1
ATOM 1398 N N . THR A 1 172 ? 20.413 3.041 -8.778 1.00 89.31 172 THR A N 1
ATOM 1399 C CA . THR A 1 172 ? 21.816 2.713 -9.073 1.00 89.31 172 THR A CA 1
ATOM 1400 C C . THR A 1 172 ? 22.409 1.775 -8.022 1.00 89.31 172 THR A C 1
ATOM 1402 O O . THR A 1 172 ? 23.062 0.797 -8.372 1.00 89.31 172 THR A O 1
ATOM 1405 N N . LEU A 1 173 ? 22.173 2.048 -6.735 1.00 88.94 173 LEU A N 1
ATOM 1406 C CA . LEU A 1 173 ? 22.662 1.208 -5.641 1.00 88.94 173 LEU A CA 1
ATOM 1407 C C . LEU A 1 173 ? 22.015 -0.178 -5.657 1.00 88.94 173 LEU A C 1
ATOM 1409 O O . LEU A 1 173 ? 22.701 -1.165 -5.394 1.00 88.94 173 LEU A O 1
ATOM 1413 N N . PHE A 1 174 ? 20.722 -0.256 -5.972 1.00 90.56 174 PHE A N 1
ATOM 1414 C CA . PHE A 1 174 ? 20.015 -1.523 -6.131 1.00 90.56 174 PHE A CA 1
ATOM 1415 C C . PHE A 1 174 ? 20.646 -2.380 -7.239 1.00 90.56 174 PHE A C 1
ATOM 1417 O O . PHE A 1 174 ? 21.034 -3.522 -6.984 1.00 90.56 174 PHE A O 1
ATOM 1424 N N . GLU A 1 175 ? 20.840 -1.812 -8.434 1.00 90.25 175 GLU A N 1
ATOM 1425 C CA . GLU A 1 175 ? 21.468 -2.522 -9.557 1.00 90.25 175 GLU A CA 1
ATOM 1426 C C . GLU A 1 175 ? 22.897 -2.965 -9.213 1.00 90.25 175 GLU A C 1
ATOM 1428 O O . GLU A 1 175 ? 23.227 -4.137 -9.370 1.00 90.25 175 GLU A O 1
ATOM 1433 N N . GLN A 1 176 ? 23.718 -2.086 -8.626 1.00 89.00 176 GLN A N 1
ATOM 1434 C CA . GLN A 1 176 ? 25.086 -2.428 -8.212 1.00 89.00 176 GLN A CA 1
ATOM 1435 C C . GLN A 1 176 ? 25.135 -3.572 -7.192 1.00 89.00 176 GLN A C 1
ATOM 1437 O O . GLN A 1 176 ? 25.987 -4.457 -7.287 1.00 89.00 176 GLN A O 1
ATOM 1442 N N . ARG A 1 177 ? 24.231 -3.580 -6.202 1.00 88.88 177 ARG A N 1
ATOM 1443 C CA . ARG A 1 177 ? 24.147 -4.671 -5.215 1.00 88.88 177 ARG A CA 1
ATOM 1444 C C . ARG A 1 177 ? 23.787 -5.991 -5.882 1.00 88.88 177 ARG A C 1
ATOM 1446 O O . ARG A 1 177 ? 24.329 -7.028 -5.503 1.00 88.88 177 ARG A O 1
ATOM 1453 N N . ARG A 1 178 ? 22.873 -5.958 -6.850 1.00 87.69 178 ARG A N 1
ATOM 1454 C CA . ARG A 1 178 ? 22.447 -7.141 -7.596 1.00 87.69 178 ARG A CA 1
ATOM 1455 C C . ARG A 1 178 ? 23.563 -7.668 -8.498 1.00 87.69 178 ARG A C 1
ATOM 1457 O O . ARG A 1 178 ? 23.872 -8.851 -8.416 1.00 87.69 178 ARG A O 1
ATOM 1464 N N . GLU A 1 179 ? 24.228 -6.797 -9.254 1.00 87.50 179 GLU A N 1
ATOM 1465 C CA . GLU A 1 179 ? 25.399 -7.152 -10.067 1.00 87.50 179 GLU A CA 1
ATOM 1466 C C . GLU A 1 179 ? 26.516 -7.766 -9.218 1.00 87.50 179 GLU A C 1
ATOM 1468 O O . GLU A 1 179 ? 27.113 -8.769 -9.603 1.00 87.50 179 GLU A O 1
ATOM 1473 N N . LEU A 1 180 ? 26.775 -7.208 -8.030 1.00 89.25 180 LEU A N 1
ATOM 1474 C CA . LEU A 1 180 ? 27.780 -7.735 -7.112 1.00 89.25 180 LEU A CA 1
ATOM 1475 C C . LEU A 1 180 ? 27.397 -9.123 -6.580 1.00 89.25 180 LEU A C 1
ATOM 1477 O O . LEU A 1 180 ? 28.252 -10.006 -6.535 1.00 89.25 180 LEU A O 1
ATOM 1481 N N . LYS A 1 181 ? 26.125 -9.350 -6.222 1.00 88.12 181 LYS A N 1
ATOM 1482 C CA . LYS A 1 181 ? 25.625 -10.681 -5.828 1.00 88.12 181 LYS A CA 1
ATOM 1483 C C . LYS A 1 181 ? 25.779 -11.695 -6.965 1.00 88.12 181 LYS A C 1
ATOM 1485 O O . LYS A 1 181 ? 26.290 -12.789 -6.730 1.00 88.12 181 LYS A O 1
ATOM 1490 N N . ASP A 1 182 ? 25.396 -11.322 -8.182 1.00 86.25 182 ASP A N 1
ATOM 1491 C CA . ASP A 1 182 ? 25.507 -12.182 -9.365 1.00 86.25 182 ASP A CA 1
ATOM 1492 C C . ASP A 1 182 ? 26.979 -12.509 -9.675 1.00 86.25 182 ASP A C 1
ATOM 1494 O O . ASP A 1 182 ? 27.331 -13.669 -9.911 1.00 86.25 182 ASP A O 1
ATOM 1498 N N . ALA A 1 183 ? 27.868 -11.515 -9.580 1.00 86.38 183 ALA A N 1
ATOM 1499 C CA . ALA A 1 183 ? 29.308 -11.704 -9.725 1.00 86.38 183 ALA A CA 1
ATOM 1500 C C . ALA A 1 183 ? 29.865 -12.654 -8.653 1.00 86.38 183 ALA A C 1
ATOM 1502 O O . ALA A 1 183 ? 30.594 -13.589 -8.983 1.00 86.38 183 ALA A O 1
ATOM 1503 N N . MET A 1 184 ? 29.482 -12.484 -7.385 1.00 85.06 184 MET A N 1
ATOM 1504 C CA . MET A 1 184 ? 29.905 -13.377 -6.301 1.00 85.06 184 MET A CA 1
ATOM 1505 C C . MET A 1 184 ? 29.435 -14.819 -6.513 1.00 85.06 184 MET A C 1
ATOM 1507 O O . MET A 1 184 ? 30.220 -15.737 -6.294 1.00 85.06 184 MET A O 1
ATOM 1511 N N . LEU A 1 185 ? 28.201 -15.033 -6.981 1.00 82.50 185 LEU A N 1
ATOM 1512 C CA . LEU A 1 185 ? 27.692 -16.367 -7.324 1.00 82.50 185 LEU A CA 1
ATOM 1513 C C . LEU A 1 185 ? 28.469 -16.994 -8.487 1.00 82.50 185 LEU A C 1
ATOM 1515 O O . LEU A 1 185 ? 28.779 -18.182 -8.447 1.00 82.50 185 LEU A O 1
ATOM 1519 N N . SER A 1 186 ? 28.828 -16.196 -9.495 1.00 76.19 186 SER A N 1
ATOM 1520 C CA . SER A 1 186 ? 29.618 -16.667 -10.638 1.00 76.19 186 SER A CA 1
ATOM 1521 C C . SER A 1 186 ? 31.059 -17.046 -10.265 1.00 76.19 186 SER A C 1
ATOM 1523 O O . SER A 1 186 ? 31.628 -17.950 -10.869 1.00 76.19 186 SER A O 1
ATOM 1525 N N . VAL A 1 187 ? 31.632 -16.396 -9.244 1.00 69.12 187 VAL A N 1
ATOM 1526 C CA . VAL A 1 187 ? 32.983 -16.675 -8.724 1.00 69.12 187 VAL A CA 1
ATOM 1527 C C . VAL A 1 187 ? 32.974 -17.812 -7.692 1.00 69.12 187 VAL A C 1
ATOM 1529 O O . VAL A 1 187 ? 33.944 -18.559 -7.596 1.00 69.12 187 VAL A O 1
ATOM 1532 N N . ALA A 1 188 ? 31.876 -17.986 -6.947 1.00 59.19 188 ALA A N 1
ATOM 1533 C CA . ALA A 1 188 ? 31.681 -19.062 -5.971 1.00 59.19 188 ALA A CA 1
ATOM 1534 C C . ALA A 1 188 ? 31.421 -20.447 -6.596 1.00 59.19 188 ALA A C 1
ATOM 1536 O O . ALA A 1 188 ? 31.285 -21.423 -5.861 1.00 59.19 188 ALA A O 1
ATOM 1537 N N . LEU A 1 189 ? 31.426 -20.557 -7.929 1.00 54.78 189 LEU A N 1
ATOM 1538 C CA . LEU A 1 189 ? 31.536 -21.823 -8.654 1.00 54.78 189 LEU A CA 1
ATOM 1539 C C . LEU A 1 189 ? 32.972 -22.050 -9.180 1.00 54.78 189 LEU A C 1
ATOM 1541 O O . LEU A 1 189 ? 33.204 -21.933 -10.385 1.00 54.78 189 LEU A O 1
ATOM 1545 N N . PRO A 1 190 ? 33.957 -22.401 -8.333 1.00 50.59 190 PRO A N 1
ATOM 1546 C CA . PRO A 1 190 ? 35.164 -23.066 -8.787 1.00 50.59 190 PRO A CA 1
ATOM 1547 C C . PRO A 1 190 ? 34.967 -24.587 -8.678 1.00 50.59 190 PRO A C 1
ATOM 1549 O O . PRO A 1 190 ? 35.096 -25.124 -7.587 1.00 50.59 190 PRO A O 1
ATOM 1552 N N . PHE A 1 191 ? 34.719 -25.243 -9.818 1.00 46.53 191 PHE A N 1
ATOM 1553 C CA . PHE A 1 191 ? 34.752 -26.705 -10.035 1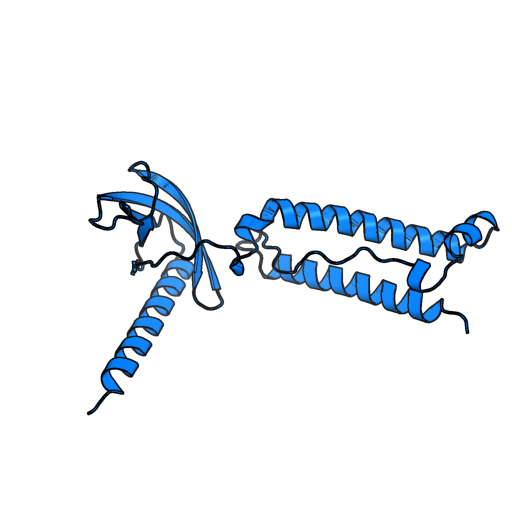.00 46.53 191 PHE A CA 1
ATOM 1554 C C . PHE A 1 191 ? 33.792 -27.589 -9.218 1.00 46.53 191 PHE A C 1
ATOM 1556 O O . PHE A 1 191 ? 33.933 -27.707 -7.983 1.00 46.53 191 PHE A O 1
#

Secondary structure (DSSP, 8-state):
---HHHHHHHHHHHHHHHHHHHHHHHHT-BTTTB----SPPPPPP-GGGT-TTTTTTTTTT-HHHHHHHHHHHHHHHHHHHHHHHHHHTHHHH-GGGS----EEEETTEEEEEESS---TT-EEEEEEEETTEEEEEEEEEEEEEE-S-SSS-EEEEEEEES--HHHHHHHHHHHHHHHHHHHHHHHS---

Foldseek 3Di:
DQLVVVLVVVLVVLVVVVVVQVVVQCVLADVSPRGARQDDQDDQDDSCVRPVCLVPVVVVVNVVSVVSVVSSVVSRVVSVVVVVVCVVCVQQRHPVPDDDWDWDDDLFWIKTFAPDDDDAQDKDFDWDDLPPDTDTFMWGFHDWDQDPDPRRRIITIITTDPDDPVSSVSRVVSVVVVVVVVVVVVVVPDD